Protein AF-A0A7S2G319-F1 (afdb_monomer)

InterPro domains:
  IPR012978 RRP12, HEAT domain [PF08161] (9-263)
  IPR016024 Armadillo-type fold [SSF48371] (28-218)
  IPR052087 Ribosomal RNA-processing protein RRP12 [PTHR48287] (24-289)

Foldseek 3Di:
DLVPFALPDDLVVLLVVLVVLLVCLDPVNLVVLLVSLVVLLVNLLRNQQSCPPSNLVSLVSLLVCCPPPSCPPVNVSSLQSNLSNCLRNAVVRSCVSVPADPDPDPPDDHPLCNLVSVQVSGALYALQCCVVPLVVLLVVLQVVLVVCVVVVVNVSSVVSVVSSLSSLSNLLSNLLHHLCLLPRVPVVVVVLLCCCQPPPSSNLSSLSSLLNNLVNLVVAWDWDQDPVNPGTDTHGDPSSVSNLLNLQVCLLSVLVSLVVSLVPDDPVCNVSSVSSNCSSVVSHDPVSVD

Organism: NCBI:txid156173

Mean predicted aligned error: 4.61 Å

Secondary structure (DSSP, 8-state):
-TTT--TTS-HHHHHHHHHHHHHHTSGGGGGGHHHHHHHHHHHHHHHGGGGTTTTHHHHHHHHHGGG-GGGGGGHHHHHHHHHHHHHHH-HHHHHHHS-----SSTTS---TTHHHHHTTT--S--HHHIIIIIHHHHHHHHHHHHHHHHTT-HHHHHHHHHHHHHHHTTHHHHHHH-S-HHHHHHHHHHHHHHHHHH-TTTHHHHHHHHHHHHHHHHH-EEEEE-TTSSSEEEEEPHHHHHHHHHHHHTHHHHHHHHHHHHHHS-GGGHHHHHHHHHHHHTTS-GGG--

Solvent-accessible surface area (backbone atoms only — not comparable to full-atom values): 15172 Å² total; per-residue (Å²): 102,83,92,76,52,48,53,84,56,57,61,69,62,50,28,54,54,27,50,55,52,42,59,55,71,34,82,91,34,57,94,48,45,53,67,50,33,52,48,50,21,50,50,23,59,42,22,24,52,57,30,58,73,42,32,48,68,34,54,49,51,58,56,57,42,73,80,39,81,81,39,62,88,37,48,66,49,45,36,51,23,52,9,37,35,23,34,26,47,7,48,68,58,38,36,72,76,54,62,80,30,82,56,98,51,95,89,51,81,62,35,59,68,52,51,66,18,42,47,96,21,48,22,76,23,51,36,43,53,45,54,70,54,49,46,58,48,43,54,49,33,52,54,52,20,54,54,26,47,75,71,69,37,55,70,58,19,49,51,32,51,54,50,37,40,49,56,41,56,40,42,30,32,25,30,50,37,38,66,42,41,56,74,31,38,69,79,41,50,58,55,47,50,48,39,54,72,76,32,79,85,42,26,65,30,49,38,46,17,57,34,28,37,51,52,40,28,70,69,38,59,38,86,36,77,31,96,84,72,81,50,75,36,78,39,67,29,71,54,26,52,43,26,42,53,44,56,12,71,43,25,63,65,47,50,61,54,48,52,53,48,46,75,72,46,60,76,90,59,35,63,62,46,52,50,27,48,54,47,45,55,76,44,28,54,73,90,59,76,117

pLDDT: mean 93.8, std 6.35, range [41.69, 98.44]

Structure (mmCIF, N/CA/C/O backbone):
data_AF-A0A7S2G319-F1
#
_entry.id   AF-A0A7S2G319-F1
#
loop_
_atom_site.group_PDB
_atom_site.id
_atom_site.type_symbol
_atom_site.label_atom_id
_atom_site.label_alt_id
_atom_site.label_comp_id
_atom_site.label_asym_id
_atom_site.label_entity_id
_atom_site.label_seq_id
_atom_site.pdbx_PDB_ins_code
_atom_site.Cartn_x
_atom_site.Cartn_y
_atom_site.Cartn_z
_atom_site.occupancy
_atom_site.B_iso_or_equiv
_atom_site.auth_seq_id
_atom_site.auth_comp_id
_atom_site.auth_asym_id
_atom_site.auth_atom_id
_atom_site.pdbx_PDB_model_num
ATOM 1 N N . LEU A 1 1 ? 9.921 10.276 -23.243 1.00 82.75 1 LEU A N 1
ATOM 2 C CA . LEU A 1 1 ? 8.957 9.212 -22.864 1.00 82.75 1 LEU A CA 1
ATOM 3 C C . LEU A 1 1 ? 7.521 9.719 -22.863 1.00 82.75 1 LEU A C 1
ATOM 5 O O . LEU A 1 1 ? 6.720 9.176 -23.609 1.00 82.75 1 LEU A O 1
ATOM 9 N N . GLU A 1 2 ? 7.205 10.775 -22.110 1.00 87.94 2 GLU A N 1
ATOM 10 C CA . GLU A 1 2 ? 5.824 11.269 -21.938 1.00 87.94 2 GLU A CA 1
ATOM 11 C C . GLU A 1 2 ? 5.115 11.638 -23.252 1.00 87.94 2 GLU A C 1
ATOM 13 O O . GLU A 1 2 ? 3.915 11.432 -23.383 1.00 87.94 2 GLU A O 1
ATOM 18 N N . ALA A 1 3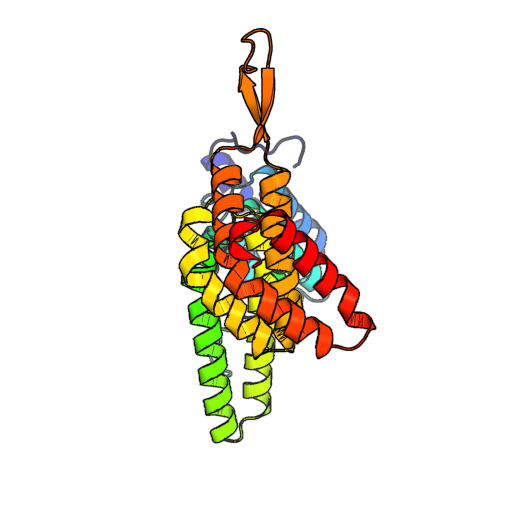 ? 5.842 12.092 -24.278 1.00 88.94 3 ALA A N 1
ATOM 19 C CA . ALA A 1 3 ? 5.260 12.375 -25.592 1.00 88.94 3 ALA A CA 1
ATOM 20 C C . ALA A 1 3 ? 4.939 11.118 -26.426 1.00 88.94 3 ALA A C 1
ATOM 22 O O . ALA A 1 3 ? 4.029 11.174 -27.249 1.00 88.94 3 ALA A O 1
ATOM 23 N N . CYS A 1 4 ? 5.625 9.995 -26.195 1.00 87.94 4 CYS A N 1
ATOM 24 C CA . CYS A 1 4 ? 5.628 8.845 -27.111 1.00 87.94 4 CYS A CA 1
ATOM 25 C C . CYS A 1 4 ? 5.023 7.569 -26.514 1.00 87.94 4 CYS A C 1
ATOM 27 O O . CYS A 1 4 ? 4.540 6.724 -27.259 1.00 87.94 4 CYS A O 1
ATOM 29 N N . VAL A 1 5 ? 5.054 7.410 -25.187 1.00 93.62 5 VAL A N 1
ATOM 30 C CA . VAL A 1 5 ? 4.554 6.207 -24.515 1.00 93.62 5 VAL A CA 1
ATOM 31 C C . VAL A 1 5 ? 3.083 6.375 -24.168 1.00 93.62 5 VAL A C 1
ATOM 33 O O . VAL A 1 5 ? 2.697 7.369 -23.551 1.00 93.62 5 VAL A O 1
ATOM 36 N N . ARG A 1 6 ? 2.253 5.407 -24.558 1.00 94.00 6 ARG A N 1
ATOM 37 C CA . ARG A 1 6 ? 0.812 5.391 -24.276 1.00 94.00 6 ARG A CA 1
ATOM 38 C C . ARG A 1 6 ? 0.360 3.990 -23.860 1.00 94.00 6 ARG A C 1
ATOM 40 O O . ARG A 1 6 ? 0.924 3.020 -24.363 1.00 94.00 6 ARG A O 1
ATOM 47 N N . PRO A 1 7 ? -0.708 3.862 -23.052 1.00 93.56 7 PRO A N 1
ATOM 48 C CA . PRO A 1 7 ? -1.276 2.556 -22.707 1.00 93.56 7 PRO A CA 1
ATOM 49 C C . PRO A 1 7 ? -1.775 1.749 -23.918 1.00 93.56 7 PRO A C 1
ATOM 51 O O . PRO A 1 7 ? -1.912 0.538 -23.826 1.00 93.56 7 PRO A O 1
ATOM 54 N N . SER A 1 8 ? -2.050 2.410 -25.049 1.00 94.69 8 SER A N 1
ATOM 55 C CA . SER A 1 8 ? -2.527 1.791 -26.293 1.00 94.69 8 SER A CA 1
ATOM 56 C C . SER A 1 8 ? -1.423 1.201 -27.178 1.00 94.69 8 SER A C 1
ATOM 58 O O . SER A 1 8 ? -1.724 0.673 -28.247 1.00 94.69 8 SER A O 1
ATOM 60 N N . MET A 1 9 ? -0.150 1.327 -26.790 1.00 94.62 9 MET A N 1
ATOM 61 C CA . MET A 1 9 ? 0.957 0.748 -27.550 1.00 94.62 9 MET A CA 1
ATOM 62 C C . MET A 1 9 ? 0.846 -0.777 -27.624 1.00 94.62 9 MET A C 1
ATOM 64 O O . MET A 1 9 ? 0.403 -1.427 -26.677 1.00 94.62 9 MET A O 1
ATOM 68 N N . ALA A 1 10 ? 1.309 -1.353 -28.737 1.00 95.12 10 ALA A N 1
ATOM 69 C CA . ALA A 1 10 ? 1.424 -2.799 -28.871 1.00 95.12 10 ALA A CA 1
ATOM 70 C C . ALA A 1 10 ? 2.319 -3.360 -27.757 1.00 95.12 10 ALA A C 1
ATOM 72 O O . ALA A 1 10 ? 3.406 -2.838 -27.491 1.00 95.12 10 ALA A O 1
ATOM 73 N N . ARG A 1 11 ? 1.864 -4.437 -27.118 1.00 93.25 11 ARG A N 1
ATOM 74 C CA . ARG A 1 11 ? 2.536 -5.051 -25.968 1.00 93.25 11 ARG A CA 1
ATOM 75 C C . ARG A 1 11 ? 3.970 -5.467 -26.297 1.00 93.25 11 ARG A C 1
ATOM 77 O O . ARG A 1 11 ? 4.850 -5.331 -25.459 1.00 93.25 11 ARG A O 1
ATOM 84 N N . GLU A 1 12 ? 4.212 -5.924 -27.520 1.00 94.69 12 GLU A N 1
ATOM 85 C CA . GLU A 1 12 ? 5.523 -6.340 -28.021 1.00 94.69 12 GLU A CA 1
ATOM 86 C C . GLU A 1 12 ? 6.491 -5.148 -28.098 1.00 94.69 12 GLU A C 1
ATOM 88 O O . GLU A 1 12 ? 7.654 -5.270 -27.722 1.00 94.69 12 GLU A O 1
ATOM 93 N N . ALA A 1 13 ? 6.002 -3.969 -28.498 1.00 94.88 13 ALA A N 1
ATOM 94 C CA . ALA A 1 13 ? 6.797 -2.742 -28.507 1.00 94.88 13 ALA A CA 1
ATOM 95 C C . ALA A 1 13 ? 7.112 -2.257 -27.082 1.00 94.88 13 ALA A C 1
ATOM 97 O O . ALA A 1 13 ? 8.222 -1.800 -26.816 1.00 94.88 13 ALA A O 1
ATOM 98 N N . VAL A 1 14 ? 6.154 -2.383 -26.156 1.00 96.06 14 VAL A N 1
ATOM 99 C CA . VAL A 1 14 ? 6.371 -2.074 -24.733 1.00 96.06 14 VAL A CA 1
ATOM 100 C C . VAL A 1 14 ? 7.401 -3.023 -24.120 1.00 96.06 14 VAL A C 1
ATOM 102 O O . VAL A 1 14 ? 8.291 -2.564 -23.410 1.00 96.06 14 VAL A O 1
ATOM 105 N N . ALA A 1 15 ? 7.317 -4.320 -24.422 1.00 95.69 15 ALA A N 1
ATOM 106 C CA . ALA A 1 15 ? 8.262 -5.322 -23.940 1.00 95.69 15 ALA A CA 1
ATOM 107 C C . ALA A 1 15 ? 9.678 -5.087 -24.487 1.00 95.69 15 ALA A C 1
ATOM 109 O O . ALA A 1 15 ? 10.637 -5.133 -23.722 1.00 95.69 15 ALA A O 1
ATOM 110 N N . ALA A 1 16 ? 9.814 -4.758 -25.778 1.00 96.25 16 ALA A N 1
ATOM 111 C CA . ALA A 1 16 ? 11.103 -4.396 -26.368 1.00 96.25 16 ALA A CA 1
ATOM 112 C C . ALA A 1 16 ? 11.704 -3.156 -25.687 1.00 96.25 16 ALA A C 1
ATOM 114 O O . ALA A 1 16 ? 12.864 -3.168 -25.291 1.00 96.25 16 ALA A O 1
ATOM 115 N N . LEU A 1 17 ? 10.898 -2.111 -25.463 1.00 95.69 17 LEU A N 1
ATOM 116 C CA . LEU A 1 17 ? 11.345 -0.928 -24.729 1.00 95.69 17 LEU A CA 1
ATOM 117 C C . LEU A 1 17 ? 11.764 -1.275 -23.292 1.00 95.69 17 LEU A C 1
ATOM 119 O O . LEU A 1 17 ? 12.784 -0.784 -22.822 1.00 95.69 17 LEU A O 1
ATOM 123 N N . ALA A 1 18 ? 10.996 -2.113 -22.593 1.00 96.69 18 ALA A N 1
ATOM 124 C CA . ALA A 1 18 ? 11.324 -2.549 -21.239 1.00 96.69 18 ALA A CA 1
ATOM 125 C C . ALA A 1 18 ? 12.646 -3.332 -21.185 1.00 96.69 18 ALA A C 1
ATOM 127 O O . ALA A 1 18 ? 13.411 -3.136 -20.245 1.00 96.69 18 ALA A O 1
ATOM 128 N N . ALA A 1 19 ? 12.939 -4.154 -22.197 1.00 97.25 19 ALA A N 1
ATOM 129 C CA . ALA A 1 19 ? 14.206 -4.874 -22.312 1.00 97.25 19 ALA A CA 1
ATOM 130 C C . ALA A 1 19 ? 15.405 -3.918 -22.452 1.00 97.25 19 ALA A C 1
ATOM 132 O O . ALA A 1 19 ? 16.395 -4.080 -21.746 1.00 97.25 19 ALA A O 1
ATOM 133 N N . GLU A 1 20 ? 15.287 -2.858 -23.260 1.00 96.81 20 GLU A N 1
ATOM 134 C CA . GLU A 1 20 ? 16.332 -1.824 -23.355 1.00 96.81 20 GLU A CA 1
ATOM 135 C C . GLU A 1 20 ? 16.578 -1.125 -22.006 1.00 96.81 20 GLU A C 1
ATOM 137 O O . GLU A 1 20 ? 17.717 -0.833 -21.639 1.00 96.81 20 GLU A O 1
ATOM 142 N N . TRP A 1 21 ? 15.520 -0.889 -21.220 1.00 96.50 21 TRP A N 1
ATOM 143 C CA . TRP A 1 21 ? 15.661 -0.346 -19.865 1.00 96.50 21 TRP A CA 1
ATOM 144 C C . TRP A 1 21 ? 16.327 -1.332 -18.902 1.00 96.50 21 TRP A C 1
ATOM 146 O O . TRP A 1 21 ? 17.110 -0.898 -18.061 1.00 96.50 21 TRP A O 1
ATOM 156 N N . VAL A 1 22 ? 16.073 -2.639 -19.026 1.00 97.19 22 VAL A N 1
ATOM 157 C CA . VAL A 1 22 ? 16.777 -3.669 -18.241 1.00 97.19 22 VAL A CA 1
ATOM 158 C C . VAL A 1 22 ? 18.277 -3.634 -18.534 1.00 97.19 22 VAL A C 1
ATOM 160 O O . VAL A 1 22 ? 19.072 -3.580 -17.598 1.00 97.19 22 VAL A O 1
ATOM 163 N N . GLU A 1 23 ? 18.670 -3.571 -19.807 1.00 96.06 23 GLU A N 1
ATOM 164 C CA . GLU A 1 23 ? 20.079 -3.444 -20.204 1.00 96.06 23 GLU A CA 1
ATOM 165 C C . GLU A 1 23 ? 20.708 -2.139 -19.685 1.00 96.06 23 GLU A C 1
ATOM 167 O O . GLU A 1 23 ? 21.850 -2.123 -19.212 1.00 96.06 23 GLU A O 1
ATOM 172 N N . ALA A 1 24 ? 19.948 -1.039 -19.680 1.00 95.44 24 ALA A N 1
ATOM 173 C CA . ALA A 1 24 ? 20.383 0.231 -19.102 1.00 95.44 24 ALA A CA 1
ATOM 174 C C . ALA A 1 24 ? 20.594 0.154 -17.575 1.00 95.44 24 ALA A C 1
ATOM 176 O O . ALA A 1 24 ? 21.425 0.881 -17.035 1.00 95.44 24 ALA A O 1
ATOM 177 N N . LEU A 1 25 ? 19.919 -0.755 -16.862 1.00 94.94 25 LEU A N 1
ATOM 178 C CA . LEU A 1 25 ? 20.193 -1.041 -15.446 1.00 94.94 25 LEU A CA 1
ATOM 179 C C . LEU A 1 25 ? 21.457 -1.904 -15.245 1.00 94.94 25 LEU A C 1
ATOM 181 O O . LEU A 1 25 ? 21.818 -2.215 -14.109 1.00 94.94 25 LEU A O 1
ATOM 185 N N . GLY A 1 26 ? 22.174 -2.268 -16.306 1.00 91.56 26 GLY A N 1
ATOM 186 C CA . GLY A 1 26 ? 23.437 -2.991 -16.216 1.00 91.56 26 GLY A CA 1
ATOM 187 C C . GLY A 1 26 ? 24.576 -2.198 -15.542 1.00 91.56 26 GLY A C 1
ATOM 188 O O . GLY A 1 26 ? 24.509 -0.975 -15.371 1.00 91.56 26 GLY A O 1
ATOM 189 N N . PRO A 1 27 ? 25.687 -2.872 -15.190 1.00 89.31 27 PRO A N 1
ATOM 190 C CA . PRO A 1 27 ? 26.821 -2.266 -14.481 1.00 89.31 27 PRO A CA 1
ATOM 191 C C . PRO A 1 27 ? 27.536 -1.171 -15.290 1.00 89.31 27 PRO A C 1
ATOM 193 O O . PRO A 1 27 ? 28.187 -0.297 -14.720 1.00 89.31 27 PRO A O 1
ATOM 196 N N . ARG A 1 28 ? 27.389 -1.172 -16.622 1.00 91.94 28 ARG A N 1
ATOM 197 C CA . ARG A 1 28 ? 27.977 -0.164 -17.518 1.00 91.94 28 ARG A CA 1
ATOM 198 C C . ARG A 1 28 ? 27.473 1.255 -17.233 1.00 91.94 28 ARG A C 1
ATOM 200 O O . ARG A 1 28 ? 28.203 2.214 -17.472 1.00 91.94 28 ARG A O 1
ATOM 207 N N . TYR A 1 29 ? 26.248 1.391 -16.730 1.00 92.19 29 TYR A N 1
ATOM 208 C CA . TYR A 1 29 ? 25.571 2.676 -16.565 1.00 92.19 29 TYR A CA 1
ATOM 209 C C . TYR A 1 29 ? 25.365 3.066 -15.096 1.00 92.19 29 TYR A C 1
ATOM 211 O O . TYR A 1 29 ? 24.519 3.906 -14.801 1.00 92.19 29 TYR A O 1
ATOM 219 N N . VAL A 1 30 ? 26.164 2.519 -14.168 1.00 92.06 30 VAL A N 1
ATOM 220 C CA . VAL A 1 30 ? 26.147 2.907 -12.740 1.00 92.06 30 VAL A CA 1
ATOM 221 C C . VAL A 1 30 ? 26.175 4.436 -12.539 1.00 92.06 30 VAL A C 1
ATOM 223 O O . VAL A 1 30 ? 25.371 4.923 -11.747 1.00 92.06 30 VAL A O 1
ATOM 226 N N . PRO A 1 31 ? 26.990 5.236 -13.264 1.00 92.75 31 PRO A N 1
ATOM 227 C CA . PRO A 1 31 ? 26.981 6.696 -13.101 1.00 92.75 31 PRO A CA 1
ATOM 228 C C . PRO A 1 31 ? 25.671 7.382 -13.524 1.00 92.75 31 PRO A C 1
ATOM 230 O O . PRO A 1 31 ? 25.429 8.521 -13.143 1.00 92.75 31 PRO A O 1
ATOM 233 N N . LEU A 1 32 ? 24.833 6.709 -14.318 1.00 94.00 32 LEU A N 1
ATOM 234 C CA . LEU A 1 32 ? 23.552 7.209 -14.827 1.00 94.00 32 LEU A CA 1
ATOM 235 C C . LEU A 1 32 ? 22.354 6.560 -14.115 1.00 94.00 32 LEU A C 1
ATOM 237 O O . LEU A 1 32 ? 21.230 6.618 -14.606 1.00 94.00 32 LEU A O 1
ATOM 241 N N . ARG A 1 33 ? 22.572 5.932 -12.955 1.00 92.75 33 ARG A N 1
ATOM 242 C CA . ARG A 1 33 ? 21.549 5.142 -12.262 1.00 92.75 33 ARG A CA 1
ATOM 243 C C . ARG A 1 33 ? 20.285 5.935 -11.937 1.00 92.75 33 ARG A C 1
ATOM 245 O O . ARG A 1 33 ? 19.188 5.454 -12.202 1.00 92.75 33 ARG A O 1
ATOM 252 N N . GLU A 1 34 ? 20.437 7.130 -11.375 1.00 95.69 34 GLU A N 1
ATOM 253 C CA . GLU A 1 34 ? 19.312 7.991 -10.992 1.00 95.69 34 GLU A CA 1
ATOM 254 C C . GLU A 1 34 ? 18.421 8.364 -12.189 1.00 95.69 34 GLU A C 1
ATOM 256 O O . GLU A 1 34 ? 17.246 7.989 -12.165 1.00 95.69 34 GLU A O 1
ATOM 261 N N . PRO A 1 35 ? 18.936 8.980 -13.276 1.00 96.44 35 PRO A N 1
ATOM 262 C CA . PRO A 1 35 ? 18.094 9.326 -14.421 1.00 96.44 35 PRO A CA 1
ATOM 263 C C . PRO A 1 35 ? 17.497 8.094 -15.114 1.00 96.44 35 PRO A C 1
ATOM 265 O O . PRO A 1 35 ? 16.405 8.169 -15.679 1.00 96.44 35 PRO A O 1
ATOM 268 N N . ILE A 1 36 ? 18.169 6.937 -15.056 1.00 96.81 36 ILE A N 1
ATOM 269 C CA . ILE A 1 36 ? 17.624 5.693 -15.610 1.00 96.81 36 ILE A CA 1
ATOM 270 C C . ILE A 1 36 ? 16.408 5.217 -14.806 1.00 96.81 36 ILE A C 1
ATOM 272 O O . ILE A 1 36 ? 15.377 4.870 -15.387 1.00 96.81 36 ILE A O 1
ATOM 276 N N . LEU A 1 37 ? 16.494 5.243 -13.475 1.00 97.75 37 LEU A N 1
ATOM 277 C CA . LEU A 1 37 ? 15.383 4.887 -12.591 1.00 97.75 37 LEU A CA 1
ATOM 278 C C . LEU A 1 37 ? 14.203 5.859 -12.744 1.00 97.75 37 LEU A C 1
ATOM 280 O O . LEU A 1 37 ? 13.060 5.415 -12.849 1.00 97.75 37 LEU A O 1
ATOM 284 N N . GLU A 1 38 ? 14.465 7.162 -12.863 1.00 97.50 38 GLU A 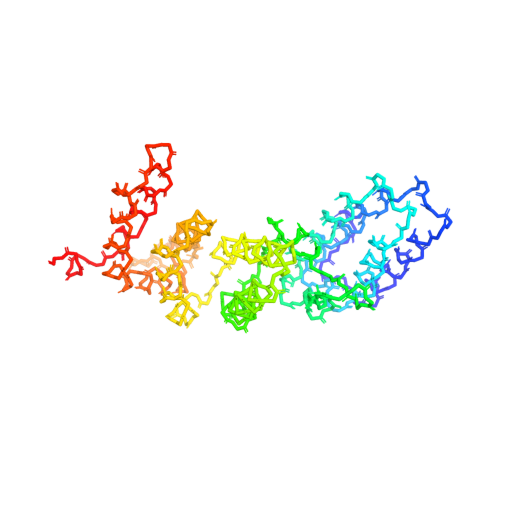N 1
ATOM 285 C CA . GLU A 1 38 ? 13.434 8.169 -13.161 1.00 97.50 38 GLU A CA 1
ATOM 286 C C . GLU A 1 38 ? 12.758 7.930 -14.522 1.00 97.50 38 GLU A C 1
ATOM 288 O O . GLU A 1 38 ? 11.536 8.0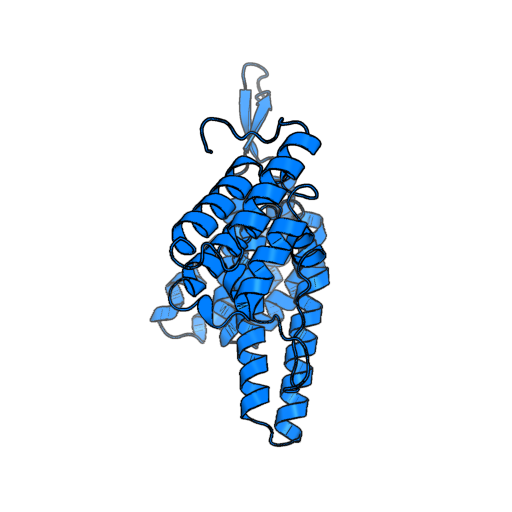83 -14.671 1.00 97.50 38 GLU A O 1
ATOM 293 N N . GLY A 1 39 ? 13.536 7.496 -15.518 1.00 97.62 39 GLY A N 1
ATOM 294 C CA . GLY A 1 39 ? 13.037 7.042 -16.812 1.00 97.62 39 GLY A CA 1
ATOM 295 C C . GLY A 1 39 ? 12.096 5.843 -16.680 1.00 97.62 39 GLY A C 1
ATOM 296 O O . GLY A 1 39 ? 10.981 5.878 -17.207 1.00 97.62 39 GLY A O 1
ATOM 297 N N . CYS A 1 40 ? 12.484 4.833 -15.897 1.00 97.94 40 CYS A N 1
ATOM 298 C CA . CYS A 1 40 ? 11.644 3.672 -15.591 1.00 97.94 40 CYS A CA 1
ATOM 299 C C . CYS A 1 40 ? 10.346 4.088 -14.880 1.00 97.94 40 CYS A C 1
ATOM 301 O O . CYS A 1 40 ? 9.256 3.691 -15.292 1.00 97.94 40 CYS A O 1
ATOM 303 N N . ALA A 1 41 ? 10.427 4.954 -13.864 1.00 97.88 41 ALA A N 1
ATOM 304 C CA . ALA A 1 41 ? 9.253 5.485 -13.171 1.00 97.88 41 ALA A CA 1
ATOM 305 C C . ALA A 1 41 ? 8.297 6.194 -14.144 1.00 97.88 41 ALA A C 1
ATOM 307 O O . ALA A 1 41 ? 7.079 6.018 -14.088 1.00 97.88 41 ALA A O 1
ATOM 308 N N . THR A 1 42 ? 8.846 6.978 -15.072 1.00 98.00 42 THR A N 1
ATOM 309 C CA . THR A 1 42 ? 8.080 7.670 -16.115 1.00 98.00 42 THR A CA 1
ATOM 310 C C . THR A 1 42 ? 7.423 6.694 -17.085 1.00 98.00 42 THR A C 1
ATOM 312 O O . THR A 1 42 ? 6.258 6.888 -17.432 1.00 98.00 42 THR A O 1
ATOM 315 N N . LEU A 1 43 ? 8.121 5.627 -17.481 1.00 97.75 43 LEU A N 1
ATOM 316 C CA . LEU A 1 43 ? 7.571 4.558 -18.313 1.00 97.75 43 LEU A CA 1
ATOM 317 C C . LEU A 1 43 ? 6.336 3.924 -17.653 1.00 97.75 43 LEU A C 1
ATOM 319 O O . LEU A 1 43 ? 5.269 3.898 -18.268 1.00 97.75 43 LEU A O 1
ATOM 323 N N . PHE A 1 44 ? 6.444 3.507 -16.386 1.00 98.00 44 PHE A N 1
ATOM 324 C CA . PHE A 1 44 ? 5.314 2.950 -15.634 1.00 98.00 44 PHE A CA 1
ATOM 325 C C . PHE A 1 44 ? 4.155 3.946 -15.510 1.00 98.00 44 PHE A C 1
ATOM 327 O O . PHE A 1 44 ? 3.011 3.583 -15.783 1.00 98.00 44 PHE A O 1
ATOM 334 N N . ARG A 1 45 ? 4.428 5.217 -15.173 1.00 97.31 45 ARG A N 1
ATOM 335 C CA . ARG A 1 45 ? 3.392 6.268 -15.113 1.00 97.31 45 ARG A CA 1
ATOM 336 C C . ARG A 1 45 ? 2.648 6.429 -16.444 1.00 97.31 45 ARG A C 1
ATOM 338 O O . ARG A 1 45 ? 1.431 6.589 -16.427 1.00 97.31 45 ARG A O 1
ATOM 345 N N . CYS A 1 46 ? 3.356 6.380 -17.574 1.00 97.00 46 CYS A N 1
ATOM 346 C CA . CYS A 1 46 ? 2.756 6.543 -18.903 1.00 97.00 46 CYS A CA 1
ATOM 347 C C . CYS A 1 46 ? 1.910 5.335 -19.328 1.00 97.00 46 CYS A C 1
ATOM 349 O O . CYS A 1 46 ? 0.898 5.506 -20.002 1.00 97.00 46 CYS A O 1
ATOM 351 N N . LEU A 1 47 ? 2.328 4.120 -18.968 1.00 96.69 47 LEU A N 1
ATOM 352 C CA . LEU A 1 47 ? 1.645 2.881 -19.350 1.00 96.69 47 LEU A CA 1
ATOM 353 C C . LEU A 1 47 ? 0.474 2.533 -18.420 1.00 96.69 47 LEU A C 1
ATOM 355 O O . LEU A 1 47 ? -0.506 1.929 -18.857 1.00 96.69 47 LEU A O 1
ATOM 359 N N . GLY A 1 48 ? 0.550 2.909 -17.141 1.00 96.06 48 GLY A N 1
ATOM 360 C CA . GLY A 1 48 ? -0.465 2.551 -16.155 1.00 96.06 48 GLY A CA 1
ATOM 361 C C . GLY A 1 48 ? -0.580 1.033 -15.991 1.00 96.06 48 GLY A C 1
ATOM 362 O O . GLY A 1 48 ? 0.416 0.339 -15.814 1.00 96.06 48 GLY A O 1
ATOM 363 N N . GLU A 1 49 ? -1.803 0.507 -16.078 1.00 94.62 49 GLU A N 1
ATOM 364 C CA . GLU A 1 49 ? -2.058 -0.940 -15.977 1.00 94.62 49 GLU A CA 1
ATOM 365 C C . GLU A 1 49 ? -1.485 -1.732 -17.155 1.00 94.62 49 GLU A C 1
ATOM 367 O O . GLU A 1 49 ? -1.119 -2.891 -16.975 1.00 94.62 49 GLU A O 1
ATOM 372 N N . ALA A 1 50 ? -1.342 -1.106 -18.331 1.00 95.19 50 ALA A N 1
ATOM 373 C CA . ALA A 1 50 ? -0.779 -1.752 -19.518 1.00 95.19 50 ALA A CA 1
ATOM 374 C C . ALA A 1 50 ? 0.717 -2.083 -19.366 1.00 95.19 50 ALA A C 1
ATOM 376 O O . ALA A 1 50 ? 1.267 -2.819 -20.183 1.00 95.19 50 ALA A O 1
ATOM 377 N N . ALA A 1 51 ? 1.379 -1.567 -18.320 1.00 96.38 51 ALA A N 1
ATOM 378 C CA . ALA A 1 51 ? 2.760 -1.916 -18.013 1.00 96.38 51 ALA A CA 1
ATOM 379 C C . ALA A 1 51 ? 2.912 -3.387 -17.606 1.00 96.38 51 ALA A C 1
ATOM 381 O O . ALA A 1 51 ? 3.972 -3.957 -17.822 1.00 96.38 51 ALA A O 1
ATOM 382 N N . SER A 1 52 ? 1.881 -4.022 -17.043 1.00 95.62 52 SER A N 1
ATOM 383 C CA . SER A 1 52 ? 1.934 -5.440 -16.679 1.00 95.62 52 SER A CA 1
ATOM 384 C C . SER A 1 52 ? 1.110 -6.271 -17.674 1.00 95.62 52 SER A C 1
ATOM 386 O O . SER A 1 52 ? -0.043 -5.919 -17.946 1.00 95.62 52 SER A O 1
ATOM 388 N N . PRO A 1 53 ? 1.664 -7.361 -18.245 1.00 96.19 53 PRO A N 1
ATOM 389 C CA . PRO A 1 53 ? 2.923 -8.014 -17.855 1.00 96.19 53 PRO A CA 1
ATOM 390 C C . PRO A 1 53 ? 4.181 -7.539 -18.610 1.00 96.19 53 PRO A C 1
ATOM 392 O O . PRO A 1 53 ? 5.279 -8.031 -18.365 1.00 96.19 53 PRO A O 1
ATOM 395 N N . ALA A 1 54 ? 4.052 -6.610 -19.564 1.00 96.38 54 ALA A N 1
ATOM 396 C CA . ALA A 1 54 ? 5.129 -6.269 -20.504 1.00 96.38 54 ALA A CA 1
ATOM 397 C C . ALA A 1 54 ? 6.421 -5.736 -19.845 1.00 96.38 54 ALA A C 1
ATOM 399 O O . ALA A 1 54 ? 7.504 -5.905 -20.396 1.00 96.38 54 ALA A O 1
ATOM 400 N N . CYS A 1 55 ? 6.315 -5.107 -18.675 1.00 97.62 55 CYS A N 1
ATOM 401 C CA . CYS A 1 55 ? 7.417 -4.528 -17.909 1.00 97.62 55 CYS A CA 1
ATOM 402 C C . CYS A 1 55 ? 7.741 -5.319 -16.629 1.00 97.62 55 CYS A C 1
ATOM 404 O O . CYS A 1 55 ? 8.490 -4.817 -15.792 1.00 97.62 55 CYS A O 1
ATOM 406 N N . ASP A 1 56 ? 7.216 -6.536 -16.446 1.00 97.88 56 ASP A N 1
ATOM 407 C CA . ASP A 1 56 ? 7.428 -7.305 -15.209 1.00 97.88 56 ASP A CA 1
ATOM 408 C C . ASP A 1 56 ? 8.914 -7.659 -15.001 1.00 97.88 56 ASP A C 1
ATOM 410 O O . ASP A 1 56 ? 9.427 -7.555 -13.887 1.00 97.88 56 ASP A O 1
ATOM 414 N N . GLN A 1 57 ? 9.642 -7.981 -16.076 1.00 97.69 57 GLN A N 1
ATOM 415 C CA . GLN A 1 57 ? 11.093 -8.213 -16.016 1.00 97.69 57 GLN A CA 1
ATOM 416 C C . GLN A 1 57 ? 11.867 -6.946 -15.633 1.00 97.69 57 GLN A C 1
ATOM 418 O O . GLN A 1 57 ? 12.805 -7.014 -14.843 1.00 97.69 57 GLN A O 1
ATOM 423 N N . LEU A 1 58 ? 11.447 -5.780 -16.136 1.00 98.25 58 LEU A N 1
ATOM 424 C CA . LEU A 1 58 ? 12.025 -4.496 -15.736 1.00 98.25 58 LEU A CA 1
ATOM 425 C C . LEU A 1 58 ? 11.783 -4.225 -14.250 1.00 98.25 58 LEU A C 1
ATOM 427 O O . LEU A 1 58 ? 12.700 -3.822 -13.540 1.00 98.25 58 LEU A O 1
ATOM 431 N N . LEU A 1 59 ? 10.573 -4.503 -13.764 1.00 98.25 59 LEU A N 1
ATOM 432 C CA . LEU A 1 59 ? 10.232 -4.363 -12.354 1.00 98.25 59 LEU A CA 1
ATOM 433 C C . LEU A 1 59 ? 11.104 -5.268 -11.461 1.00 98.25 59 LEU A C 1
ATOM 435 O O . LEU A 1 59 ? 11.613 -4.820 -10.432 1.00 98.25 59 LEU A O 1
ATOM 439 N N . GLN A 1 60 ? 11.330 -6.516 -11.877 1.00 97.62 60 GLN A N 1
ATOM 440 C CA . GLN A 1 60 ? 12.230 -7.456 -11.200 1.00 97.62 60 GLN A CA 1
ATOM 441 C C . GLN A 1 60 ? 13.691 -6.999 -11.233 1.00 97.62 60 GLN A C 1
ATOM 443 O O . GLN A 1 60 ? 14.361 -7.038 -10.201 1.00 97.62 60 GLN A O 1
ATOM 448 N N . ALA A 1 61 ? 14.172 -6.502 -12.376 1.00 97.19 61 ALA A N 1
ATOM 449 C CA . ALA A 1 61 ? 15.522 -5.963 -12.511 1.00 97.19 61 ALA A CA 1
ATOM 450 C C . ALA A 1 61 ? 15.742 -4.753 -11.592 1.00 97.19 61 ALA A C 1
ATOM 452 O O . ALA A 1 61 ? 16.744 -4.695 -10.882 1.00 97.19 61 ALA A O 1
ATOM 453 N N . MET A 1 62 ? 14.776 -3.827 -11.528 1.00 97.88 62 MET A N 1
ATOM 454 C CA . MET A 1 62 ? 14.809 -2.703 -10.589 1.00 97.88 62 MET A CA 1
ATOM 455 C C . MET A 1 62 ? 14.898 -3.194 -9.140 1.00 97.88 62 MET A C 1
ATOM 457 O O . MET A 1 62 ? 15.753 -2.729 -8.391 1.00 97.88 62 MET A O 1
ATOM 461 N N . ALA A 1 63 ? 14.060 -4.154 -8.739 1.00 96.75 63 ALA A N 1
ATOM 462 C CA . ALA A 1 63 ? 14.087 -4.697 -7.381 1.00 96.75 63 ALA A CA 1
ATOM 463 C C . ALA A 1 63 ? 15.423 -5.380 -7.038 1.00 96.75 63 ALA A C 1
ATOM 465 O O . ALA A 1 63 ? 15.914 -5.226 -5.920 1.00 96.75 63 ALA A O 1
ATOM 466 N N . GLY A 1 64 ? 16.044 -6.065 -8.004 1.00 95.00 64 GLY A N 1
ATOM 467 C CA . GLY A 1 64 ? 17.364 -6.683 -7.847 1.00 95.00 64 GLY A CA 1
ATOM 468 C C . GLY A 1 64 ? 18.473 -5.688 -7.492 1.00 95.00 64 GLY A C 1
ATOM 469 O O . GLY A 1 64 ? 19.407 -6.041 -6.773 1.00 95.00 64 GLY A O 1
ATOM 470 N N . LEU A 1 65 ? 18.340 -4.421 -7.899 1.00 95.12 65 LEU A N 1
ATOM 471 C CA . LEU A 1 65 ? 19.300 -3.370 -7.553 1.00 95.12 65 LEU A CA 1
ATOM 472 C C . LEU A 1 65 ? 19.258 -2.958 -6.077 1.00 95.12 65 LEU A C 1
ATOM 474 O O . LEU A 1 65 ? 20.178 -2.290 -5.612 1.00 95.12 65 LEU A O 1
ATOM 478 N N . TYR A 1 66 ? 18.223 -3.329 -5.316 1.00 93.56 66 TYR A N 1
ATOM 479 C CA . TYR A 1 66 ? 18.152 -2.969 -3.898 1.00 93.56 66 TYR A CA 1
ATOM 480 C C . TYR A 1 66 ? 19.294 -3.603 -3.085 1.00 93.56 66 TYR A C 1
ATOM 482 O O . TYR A 1 66 ? 19.838 -2.978 -2.170 1.00 93.56 66 TYR A O 1
ATOM 490 N N . SER A 1 67 ? 19.680 -4.826 -3.457 1.00 88.94 67 SER A N 1
ATOM 491 C CA . SER A 1 67 ? 20.793 -5.571 -2.861 1.00 88.94 67 SER A CA 1
ATOM 492 C C . SER A 1 67 ? 22.160 -5.198 -3.450 1.00 88.94 67 SER A C 1
ATOM 494 O O . SER A 1 67 ? 23.182 -5.628 -2.922 1.00 88.94 67 SER A O 1
ATOM 496 N N . ASP A 1 68 ? 22.201 -4.403 -4.523 1.00 90.31 68 ASP A N 1
ATOM 497 C CA . ASP A 1 68 ? 23.440 -3.991 -5.180 1.00 90.31 68 ASP A CA 1
ATOM 498 C C . ASP A 1 68 ? 24.137 -2.885 -4.372 1.00 90.31 68 ASP A C 1
ATOM 500 O O . ASP A 1 68 ? 23.576 -1.818 -4.117 1.00 90.31 68 ASP A O 1
ATOM 504 N N . VAL A 1 69 ? 25.392 -3.113 -3.982 1.00 87.75 69 VAL A N 1
ATOM 505 C CA . VAL A 1 69 ? 26.207 -2.132 -3.243 1.00 87.75 69 VAL A CA 1
ATOM 506 C C . VAL A 1 69 ? 26.462 -0.852 -4.044 1.00 87.75 69 VAL A C 1
ATOM 508 O O . VAL A 1 69 ? 26.647 0.215 -3.460 1.00 87.75 69 VAL A O 1
ATOM 511 N N . THR A 1 70 ? 26.420 -0.930 -5.376 1.00 89.38 70 THR A N 1
ATOM 512 C CA . THR A 1 70 ? 26.625 0.207 -6.280 1.00 89.38 70 THR A CA 1
ATOM 513 C C . THR A 1 70 ? 25.423 1.142 -6.351 1.00 89.38 70 THR A C 1
ATOM 515 O O . THR A 1 70 ? 25.560 2.246 -6.878 1.00 89.38 70 THR A O 1
ATOM 518 N N . ILE A 1 71 ? 24.259 0.758 -5.798 1.00 91.06 71 ILE A N 1
ATOM 519 C CA . ILE A 1 71 ? 23.081 1.635 -5.790 1.00 91.06 71 ILE A CA 1
ATOM 520 C C . ILE A 1 71 ? 23.341 2.918 -4.995 1.00 91.06 71 ILE A C 1
ATOM 522 O O . ILE A 1 71 ? 22.837 3.972 -5.371 1.00 91.06 71 ILE A O 1
ATOM 526 N N . GLY A 1 72 ? 24.138 2.841 -3.921 1.00 88.88 72 GLY A N 1
ATOM 527 C CA . GLY A 1 72 ? 24.568 3.987 -3.120 1.00 88.88 72 GLY A CA 1
ATOM 528 C C . GLY A 1 72 ? 23.464 5.027 -2.882 1.00 88.88 72 GLY A C 1
ATOM 529 O O . GLY A 1 72 ? 22.394 4.713 -2.353 1.00 88.88 72 GLY A O 1
ATOM 530 N N . ALA A 1 73 ? 23.731 6.263 -3.311 1.00 88.31 73 ALA A N 1
ATOM 531 C CA . ALA A 1 73 ? 22.834 7.410 -3.168 1.00 88.31 73 ALA A CA 1
ATOM 532 C C . ALA A 1 73 ? 21.532 7.309 -3.987 1.00 88.31 73 ALA A C 1
ATOM 534 O O . ALA A 1 73 ? 20.551 7.946 -3.618 1.00 88.31 73 ALA A O 1
ATOM 535 N N . ALA A 1 74 ? 21.469 6.452 -5.014 1.00 93.88 74 ALA A N 1
ATOM 536 C CA . ALA A 1 74 ? 20.284 6.268 -5.853 1.00 93.88 74 ALA A CA 1
ATOM 537 C C . ALA A 1 74 ? 19.199 5.390 -5.195 1.00 93.88 74 ALA A C 1
ATOM 539 O O . ALA A 1 74 ? 18.115 5.213 -5.753 1.00 93.88 74 ALA A O 1
ATOM 540 N N . ARG A 1 75 ? 19.448 4.827 -4.001 1.00 95.38 75 ARG A 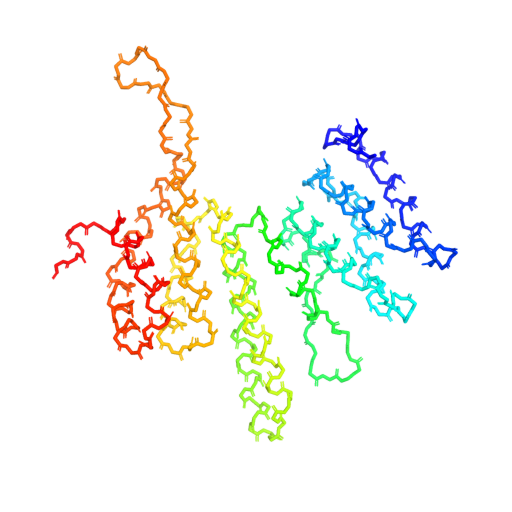N 1
ATOM 541 C CA . ARG A 1 75 ? 18.492 3.949 -3.299 1.00 95.38 75 ARG A CA 1
ATOM 542 C C . ARG A 1 75 ? 17.119 4.600 -3.043 1.00 95.38 75 ARG A C 1
ATOM 544 O O . ARG A 1 75 ? 16.113 3.924 -3.263 1.00 95.38 75 ARG A O 1
ATOM 551 N N . PRO A 1 76 ? 17.012 5.877 -2.622 1.00 95.81 76 PRO A N 1
ATOM 552 C CA . PRO A 1 76 ? 15.718 6.544 -2.489 1.00 95.81 76 PRO A CA 1
ATOM 553 C C . PRO A 1 76 ? 14.991 6.689 -3.833 1.00 95.81 76 PRO A C 1
ATOM 555 O O . PRO A 1 76 ? 13.780 6.482 -3.891 1.00 95.81 76 PRO A O 1
ATOM 558 N N . VAL A 1 77 ? 15.724 6.970 -4.918 1.00 97.12 77 VAL A N 1
ATOM 559 C CA . VAL A 1 77 ? 15.168 7.058 -6.281 1.00 97.12 77 VAL A CA 1
ATOM 560 C C . VAL A 1 77 ? 14.659 5.693 -6.742 1.00 97.12 77 VAL A C 1
ATOM 562 O O . VAL A 1 77 ? 13.578 5.609 -7.323 1.00 97.12 77 VAL A O 1
ATOM 565 N N . LEU A 1 78 ? 15.370 4.609 -6.418 1.00 97.75 78 LEU A N 1
ATOM 566 C CA . LEU A 1 78 ? 14.914 3.243 -6.675 1.00 97.75 78 LEU A CA 1
ATOM 567 C C . LEU A 1 78 ? 13.585 2.954 -5.965 1.00 97.75 78 LEU A C 1
ATOM 569 O O . LEU A 1 78 ? 12.631 2.525 -6.612 1.00 97.75 78 LEU A O 1
ATOM 573 N N . LEU A 1 79 ? 13.500 3.225 -4.657 1.00 97.69 79 LEU A N 1
ATOM 574 C CA . LEU A 1 79 ? 12.272 3.015 -3.880 1.00 97.69 79 LEU A CA 1
ATOM 575 C C . LEU A 1 79 ? 11.103 3.839 -4.429 1.00 97.69 79 LEU A C 1
ATOM 577 O O . LEU A 1 79 ? 10.005 3.311 -4.591 1.00 97.69 79 LEU A O 1
ATOM 581 N N . ALA A 1 80 ? 11.342 5.108 -4.771 1.00 97.75 80 ALA A N 1
ATOM 582 C CA . ALA A 1 80 ? 10.334 5.955 -5.396 1.00 97.75 80 ALA A CA 1
ATOM 583 C C . ALA A 1 80 ? 9.901 5.401 -6.761 1.00 97.75 80 ALA A C 1
ATOM 585 O O . ALA A 1 80 ? 8.713 5.383 -7.068 1.00 97.75 80 ALA A O 1
ATOM 586 N N . SER A 1 81 ? 10.834 4.913 -7.578 1.00 98.19 81 SER A N 1
ATOM 587 C CA . SER A 1 81 ? 10.539 4.374 -8.911 1.00 98.19 81 SER A CA 1
ATOM 588 C C . SER A 1 81 ? 9.726 3.080 -8.843 1.00 98.19 81 SER A C 1
ATOM 590 O O . SER A 1 81 ? 8.756 2.926 -9.587 1.00 98.19 81 SER A O 1
ATOM 592 N N . LEU A 1 82 ? 10.050 2.190 -7.899 1.00 98.44 82 LEU A N 1
ATOM 593 C CA . LEU A 1 82 ? 9.244 1.007 -7.580 1.00 98.44 82 LEU A CA 1
ATOM 594 C C . LEU A 1 82 ? 7.852 1.394 -7.063 1.00 98.44 82 LEU A C 1
ATOM 596 O O . LEU A 1 82 ? 6.859 0.790 -7.462 1.00 98.44 82 LEU A O 1
ATOM 600 N N . GLY A 1 83 ? 7.758 2.441 -6.242 1.00 98.12 83 GLY A N 1
ATOM 601 C CA . GLY A 1 83 ? 6.482 3.016 -5.824 1.00 98.12 83 GLY A CA 1
ATOM 602 C C . GLY A 1 83 ? 5.644 3.493 -7.015 1.00 98.12 83 GLY A C 1
ATOM 603 O O . GLY A 1 83 ? 4.480 3.124 -7.151 1.00 98.12 83 GLY A O 1
ATOM 604 N N . HIS A 1 84 ? 6.224 4.249 -7.947 1.00 98.31 84 HIS A N 1
ATOM 605 C CA . HIS A 1 84 ? 5.523 4.672 -9.165 1.00 98.31 84 HIS A CA 1
ATOM 606 C C . HIS A 1 84 ? 5.049 3.488 -10.014 1.00 98.31 84 HIS A C 1
ATOM 608 O O . HIS A 1 84 ? 3.936 3.539 -10.544 1.00 98.31 84 HIS A O 1
ATOM 614 N N . ALA A 1 85 ? 5.844 2.417 -10.096 1.00 98.25 85 ALA A N 1
ATOM 615 C CA . ALA A 1 85 ? 5.427 1.169 -10.724 1.00 98.25 85 ALA A CA 1
ATOM 616 C C . ALA A 1 85 ? 4.209 0.564 -10.009 1.00 98.25 85 ALA A C 1
ATOM 618 O O . ALA A 1 85 ? 3.188 0.327 -10.654 1.00 98.25 85 ALA A O 1
ATOM 619 N N . ALA A 1 86 ? 4.259 0.417 -8.680 1.00 98.12 86 ALA A N 1
ATOM 620 C CA . ALA A 1 86 ? 3.143 -0.087 -7.879 1.00 98.12 86 ALA A CA 1
ATOM 621 C C . ALA A 1 86 ? 1.865 0.749 -8.046 1.00 98.12 86 ALA A C 1
ATOM 623 O O . ALA A 1 86 ? 0.774 0.199 -8.188 1.00 98.12 86 ALA A O 1
ATOM 624 N N . LYS A 1 87 ? 1.993 2.079 -8.098 1.00 97.88 87 LYS A N 1
ATOM 625 C CA . LYS A 1 87 ? 0.872 3.002 -8.328 1.00 97.88 87 LYS A CA 1
ATOM 626 C C . LYS A 1 87 ? 0.249 2.832 -9.714 1.00 97.88 87 LYS A C 1
ATOM 628 O O . LYS A 1 87 ? -0.962 2.987 -9.875 1.00 97.88 87 LYS A O 1
ATOM 633 N N . ALA A 1 88 ? 1.073 2.549 -10.720 1.00 97.12 88 ALA A N 1
ATOM 634 C CA . ALA A 1 88 ? 0.642 2.385 -12.101 1.00 97.12 88 ALA A CA 1
ATOM 635 C C . ALA A 1 88 ? -0.133 1.078 -12.318 1.00 97.12 88 ALA A C 1
ATOM 637 O O . ALA A 1 88 ? -1.220 1.121 -12.908 1.00 97.12 88 ALA A O 1
ATOM 638 N N . VAL A 1 89 ? 0.399 -0.048 -11.825 1.00 97.06 89 VAL A N 1
ATOM 639 C CA . VAL A 1 89 ? -0.170 -1.394 -12.050 1.00 97.06 89 VAL A CA 1
ATOM 640 C C . VAL A 1 89 ? -1.136 -1.856 -10.956 1.00 97.06 89 VAL A C 1
ATOM 642 O O . VAL A 1 89 ? -1.912 -2.780 -11.182 1.00 97.06 89 VAL A O 1
ATOM 645 N N . GLY A 1 90 ? -1.120 -1.203 -9.794 1.00 96.94 90 GLY A N 1
ATOM 646 C CA . GLY A 1 90 ? -1.861 -1.605 -8.602 1.00 96.94 90 GLY A CA 1
ATOM 647 C C . GLY A 1 90 ? -1.054 -2.558 -7.705 1.00 96.94 90 GLY A C 1
ATOM 648 O O . GLY A 1 90 ? -0.252 -3.357 -8.198 1.00 96.94 90 GLY A O 1
ATOM 649 N N . PRO A 1 91 ? -1.252 -2.509 -6.375 1.00 96.62 91 PRO A N 1
ATOM 650 C CA . PRO A 1 91 ? -0.427 -3.250 -5.419 1.00 96.62 91 PRO A CA 1
ATOM 651 C C . PRO A 1 91 ? -0.562 -4.772 -5.539 1.00 96.62 91 PRO A C 1
ATOM 653 O O . PRO A 1 91 ? 0.403 -5.477 -5.279 1.00 96.62 91 PRO A O 1
ATOM 656 N N . GLU A 1 92 ? -1.722 -5.283 -5.953 1.00 95.62 92 GLU A N 1
ATOM 657 C CA . GLU A 1 92 ? -1.950 -6.722 -6.137 1.00 95.62 92 GLU A CA 1
ATOM 658 C C . GLU A 1 92 ? -1.063 -7.293 -7.251 1.00 95.62 92 GLU A C 1
ATOM 660 O O . GLU A 1 92 ? -0.298 -8.227 -7.024 1.00 95.62 92 GLU A O 1
ATOM 665 N N . ARG A 1 93 ? -1.083 -6.675 -8.441 1.00 96.44 93 ARG A N 1
ATOM 666 C CA . ARG A 1 93 ? -0.214 -7.076 -9.560 1.00 96.44 93 ARG A CA 1
ATOM 667 C C . ARG A 1 93 ? 1.258 -6.857 -9.234 1.00 96.44 93 ARG A C 1
ATOM 669 O O . ARG A 1 93 ? 2.085 -7.707 -9.536 1.00 96.44 93 ARG A O 1
ATOM 676 N N . PHE A 1 94 ? 1.578 -5.742 -8.577 1.00 98.00 94 PHE A N 1
ATOM 677 C CA . PHE A 1 94 ? 2.940 -5.457 -8.135 1.00 98.00 94 PHE A CA 1
ATOM 678 C C . PHE A 1 94 ? 3.483 -6.556 -7.213 1.00 98.00 94 PHE A C 1
ATOM 680 O O . PHE A 1 94 ? 4.591 -7.033 -7.436 1.00 98.00 94 PHE A O 1
ATOM 687 N N . LEU A 1 95 ? 2.706 -6.989 -6.213 1.00 97.19 95 LEU A N 1
ATOM 688 C CA . LEU A 1 95 ? 3.116 -8.031 -5.267 1.00 97.19 95 LEU A CA 1
ATOM 689 C C . LEU A 1 95 ? 3.075 -9.440 -5.866 1.00 97.19 95 LEU A C 1
ATOM 691 O O . LEU A 1 95 ? 3.817 -10.306 -5.411 1.00 97.19 95 LEU A O 1
ATOM 695 N N . ALA A 1 96 ? 2.268 -9.675 -6.904 1.00 96.38 96 ALA A N 1
ATOM 696 C CA . ALA A 1 96 ? 2.345 -10.908 -7.684 1.00 96.38 96 ALA A CA 1
ATOM 697 C C . ALA A 1 96 ? 3.701 -11.036 -8.407 1.00 96.38 96 ALA A C 1
ATOM 699 O O . ALA A 1 96 ? 4.261 -12.129 -8.475 1.00 96.38 96 ALA A O 1
ATOM 700 N N . THR A 1 97 ? 4.256 -9.919 -8.893 1.00 97.19 97 THR A N 1
ATOM 701 C CA . THR A 1 97 ? 5.576 -9.874 -9.547 1.00 97.19 97 THR A CA 1
ATOM 702 C C . THR A 1 97 ? 6.734 -9.802 -8.545 1.00 97.19 97 THR A C 1
ATOM 704 O O . THR A 1 97 ? 7.771 -10.437 -8.754 1.00 97.19 97 THR A O 1
ATOM 707 N N . LEU A 1 98 ? 6.568 -9.038 -7.460 1.00 96.69 98 LEU A N 1
ATOM 708 C CA . LEU A 1 98 ? 7.539 -8.819 -6.384 1.00 96.69 98 LEU A CA 1
ATOM 709 C C . LEU A 1 98 ? 6.933 -9.224 -5.027 1.00 96.69 98 LEU A C 1
ATOM 711 O O . LEU A 1 98 ? 6.445 -8.364 -4.288 1.00 96.69 98 LEU A O 1
ATOM 715 N N . PRO A 1 99 ? 6.940 -10.524 -4.682 1.00 94.75 99 PRO A N 1
ATOM 716 C CA . PRO A 1 99 ? 6.285 -11.011 -3.474 1.00 94.75 99 PRO A CA 1
ATOM 717 C C . PRO A 1 99 ? 6.979 -10.503 -2.212 1.00 94.75 99 PRO A C 1
ATOM 719 O O . PRO A 1 99 ? 8.202 -10.587 -2.092 1.00 94.75 99 PRO A O 1
ATOM 722 N N . LEU A 1 100 ? 6.178 -10.046 -1.245 1.00 94.62 100 LEU A N 1
ATOM 723 C CA . LEU A 1 100 ? 6.664 -9.646 0.072 1.00 94.62 100 LEU A CA 1
ATOM 724 C C . LEU A 1 100 ? 7.055 -10.889 0.882 1.00 94.62 100 LEU A C 1
ATOM 726 O O . LEU A 1 100 ? 6.217 -11.723 1.217 1.00 94.62 100 LEU A O 1
ATOM 730 N N . LYS A 1 101 ? 8.332 -10.981 1.223 1.00 93.25 101 LYS A N 1
ATOM 731 C CA . LYS A 1 101 ? 8.935 -12.013 2.067 1.00 93.25 101 LYS A CA 1
ATOM 732 C C . LYS A 1 101 ? 9.525 -11.331 3.284 1.00 93.25 101 LYS A C 1
ATOM 734 O O . LYS A 1 101 ? 10.302 -10.398 3.115 1.00 93.25 101 LYS A O 1
ATOM 739 N N . ILE A 1 102 ? 9.142 -11.786 4.471 1.00 91.69 102 ILE A N 1
ATOM 740 C CA . ILE A 1 102 ? 9.632 -11.261 5.745 1.00 91.69 102 ILE A CA 1
ATOM 741 C C . ILE A 1 102 ? 10.421 -12.375 6.420 1.00 91.69 102 ILE A C 1
ATOM 743 O O . ILE A 1 102 ? 9.872 -13.444 6.689 1.00 91.69 102 ILE A O 1
ATOM 747 N N . SER A 1 103 ? 11.701 -12.118 6.674 1.00 82.81 103 SER A N 1
ATOM 748 C CA . SER A 1 103 ? 12.595 -13.049 7.359 1.00 82.81 103 SER A CA 1
ATOM 749 C C . SER A 1 103 ? 12.878 -12.592 8.784 1.00 82.81 103 SER A C 1
ATOM 751 O O . SER A 1 103 ? 13.057 -11.403 9.029 1.00 82.81 103 SER A O 1
ATOM 753 N N . THR A 1 104 ? 12.987 -13.545 9.709 1.00 72.69 104 THR A N 1
ATOM 754 C CA . THR A 1 104 ? 13.605 -13.336 11.034 1.00 72.69 104 THR A CA 1
ATOM 755 C C . THR A 1 104 ? 14.982 -14.003 11.133 1.00 72.69 104 THR A C 1
ATOM 757 O O . THR A 1 104 ? 15.546 -14.102 12.216 1.00 72.69 104 THR A O 1
ATOM 760 N N . GLU A 1 105 ? 15.488 -14.530 10.017 1.00 74.12 105 GLU A N 1
ATOM 761 C CA . GLU A 1 105 ? 16.764 -15.241 9.912 1.00 74.12 105 GLU A CA 1
ATOM 762 C C . GLU A 1 105 ? 17.663 -14.558 8.873 1.00 74.12 105 GLU A C 1
ATOM 764 O O . GLU A 1 105 ? 17.197 -14.199 7.786 1.00 74.12 105 GLU A O 1
ATOM 769 N N . ASP A 1 106 ? 18.953 -14.415 9.183 1.00 65.00 106 ASP A N 1
ATOM 770 C CA . ASP A 1 106 ? 19.920 -13.661 8.368 1.00 65.00 106 ASP A CA 1
ATOM 771 C C . ASP A 1 106 ? 20.200 -14.282 6.986 1.00 65.00 106 ASP A C 1
ATOM 773 O O . ASP A 1 106 ? 20.711 -13.619 6.087 1.00 65.00 106 ASP A O 1
ATOM 777 N N . THR A 1 107 ? 19.879 -15.563 6.793 1.00 64.19 107 THR A N 1
ATOM 778 C CA . THR A 1 107 ? 20.198 -16.324 5.573 1.00 64.19 107 THR A CA 1
ATOM 779 C C . THR A 1 107 ? 19.090 -16.306 4.522 1.00 64.19 107 THR A C 1
ATOM 781 O O . THR A 1 107 ? 19.278 -16.839 3.426 1.00 64.19 107 THR A O 1
ATOM 784 N N . SER A 1 108 ? 17.933 -15.719 4.833 1.00 74.50 108 SER A N 1
ATOM 785 C CA . SER A 1 108 ? 16.755 -15.775 3.971 1.00 74.50 108 SER A CA 1
ATOM 786 C C . SER A 1 108 ? 16.511 -14.456 3.228 1.00 74.50 108 SER A C 1
ATOM 788 O O . SER A 1 108 ? 16.893 -13.375 3.674 1.00 74.50 108 SER A O 1
ATOM 790 N N . VAL A 1 109 ? 15.898 -14.548 2.044 1.00 82.06 109 VAL A N 1
ATOM 791 C CA . VAL A 1 109 ? 15.607 -13.381 1.200 1.00 82.06 109 VAL A CA 1
ATOM 792 C C . VAL A 1 109 ? 14.527 -12.528 1.864 1.00 82.06 109 VAL A C 1
ATOM 794 O O . VAL A 1 109 ? 13.353 -12.903 1.858 1.00 82.06 109 VAL A O 1
ATOM 797 N N . ASP A 1 110 ? 14.918 -11.362 2.376 1.00 90.56 110 ASP A N 1
ATOM 798 C CA . ASP A 1 110 ? 14.004 -10.365 2.933 1.00 90.56 110 ASP A CA 1
ATOM 799 C C . ASP A 1 110 ? 13.682 -9.266 1.908 1.00 90.56 110 ASP A C 1
ATOM 801 O O . ASP A 1 110 ? 14.557 -8.630 1.316 1.00 90.56 110 ASP A O 1
ATOM 805 N N . THR A 1 111 ? 12.390 -9.040 1.699 1.00 94.94 111 THR A N 1
ATOM 806 C CA . THR A 1 111 ? 11.853 -7.981 0.832 1.00 94.94 111 THR A CA 1
ATOM 807 C C . THR A 1 111 ? 10.894 -7.064 1.586 1.00 94.94 111 THR A C 1
ATOM 809 O O . THR A 1 111 ? 10.156 -6.300 0.969 1.00 94.94 111 THR A O 1
ATOM 812 N N . SER A 1 112 ? 10.930 -7.082 2.923 1.00 95.19 112 SER A N 1
ATOM 813 C CA . SER A 1 112 ? 10.162 -6.203 3.811 1.00 95.19 112 SER A CA 1
ATOM 814 C C . SER A 1 112 ? 10.277 -4.715 3.445 1.00 95.19 112 SER A C 1
ATOM 816 O O . SER A 1 112 ? 9.312 -3.959 3.570 1.00 95.19 112 SER A O 1
ATOM 818 N N . TRP A 1 113 ? 11.415 -4.305 2.877 1.00 94.81 113 TRP A N 1
ATOM 819 C CA . TRP A 1 113 ? 11.662 -2.963 2.347 1.00 94.81 113 TRP A CA 1
ATOM 820 C C . TRP A 1 113 ? 10.693 -2.532 1.229 1.00 94.81 113 TRP A C 1
ATOM 822 O O . TRP A 1 113 ? 10.520 -1.330 1.011 1.00 94.81 113 TRP A O 1
ATOM 832 N N . LEU A 1 114 ? 10.006 -3.463 0.553 1.00 96.94 114 LEU A N 1
ATOM 833 C CA . LEU A 1 114 ? 8.952 -3.147 -0.419 1.00 96.94 114 LEU A CA 1
ATOM 834 C C . LEU A 1 114 ? 7.790 -2.375 0.222 1.00 96.94 114 LEU A C 1
ATOM 836 O O . LEU A 1 114 ? 7.149 -1.575 -0.461 1.00 96.94 114 LEU A O 1
ATOM 840 N N . LEU A 1 115 ? 7.545 -2.533 1.530 1.00 97.25 115 LEU A N 1
ATOM 841 C CA . LEU A 1 115 ? 6.553 -1.730 2.257 1.00 97.25 115 LEU A CA 1
ATOM 842 C C . LEU A 1 115 ? 6.881 -0.232 2.189 1.00 97.25 115 LEU A C 1
ATOM 844 O O . LEU A 1 115 ? 5.980 0.592 2.021 1.00 97.25 115 LEU A O 1
ATOM 848 N N . ALA A 1 116 ? 8.167 0.127 2.241 1.00 95.56 116 ALA A N 1
ATOM 849 C CA . ALA A 1 116 ? 8.607 1.513 2.112 1.00 95.56 116 ALA A CA 1
ATOM 850 C C . ALA A 1 116 ? 8.376 2.064 0.695 1.00 95.56 116 ALA A C 1
ATOM 852 O O . ALA A 1 116 ? 8.004 3.228 0.558 1.00 95.56 116 ALA A O 1
ATOM 853 N N . ALA A 1 117 ? 8.541 1.237 -0.345 1.00 96.69 117 ALA A N 1
ATOM 854 C CA . ALA A 1 117 ? 8.225 1.619 -1.724 1.00 96.69 117 ALA A CA 1
ATOM 855 C C . ALA A 1 117 ? 6.709 1.791 -1.936 1.00 96.69 117 ALA A C 1
ATOM 857 O O . ALA A 1 117 ? 6.270 2.742 -2.582 1.00 96.69 117 ALA A O 1
ATOM 858 N N . LEU A 1 118 ? 5.896 0.903 -1.353 1.00 97.38 118 LEU A N 1
ATOM 859 C CA . LEU A 1 118 ? 4.432 0.959 -1.435 1.00 97.38 118 LEU A CA 1
ATOM 860 C C . LEU A 1 118 ? 3.833 2.146 -0.674 1.00 97.38 118 LEU A C 1
ATOM 862 O O . LEU A 1 118 ? 2.768 2.648 -1.052 1.00 97.38 118 LEU A O 1
ATOM 866 N N . ARG A 1 119 ? 4.500 2.619 0.385 1.00 95.00 119 ARG A N 1
ATOM 867 C CA . ARG A 1 119 ? 4.042 3.761 1.181 1.00 95.00 119 ARG A CA 1
ATOM 868 C C . ARG A 1 119 ? 3.785 4.973 0.279 1.00 95.00 119 ARG A C 1
ATOM 870 O O . ARG A 1 119 ? 4.652 5.387 -0.482 1.00 95.00 119 ARG A O 1
ATOM 877 N N . ASN A 1 120 ? 2.583 5.547 0.378 1.00 92.25 120 ASN A N 1
ATOM 878 C CA . ASN A 1 120 ? 2.079 6.667 -0.441 1.00 92.25 120 ASN A CA 1
ATOM 879 C C . ASN A 1 120 ? 1.915 6.389 -1.951 1.00 92.25 120 ASN A C 1
ATOM 881 O O . ASN A 1 120 ? 1.508 7.283 -2.696 1.00 92.25 120 ASN A O 1
ATOM 885 N N . HIS A 1 121 ? 2.172 5.162 -2.408 1.00 96.62 121 HIS A N 1
ATOM 886 C CA . HIS A 1 121 ? 2.065 4.766 -3.813 1.00 96.62 121 HIS A CA 1
ATOM 887 C C . HIS A 1 121 ? 0.948 3.754 -4.087 1.00 96.62 121 HIS A C 1
ATOM 889 O O . HIS A 1 121 ? 0.753 3.336 -5.224 1.00 96.62 121 HIS A O 1
ATOM 895 N N . VAL A 1 122 ? 0.166 3.386 -3.074 1.00 95.94 122 VAL A N 1
ATOM 896 C CA . VAL A 1 122 ? -1.028 2.561 -3.265 1.00 95.94 122 VAL A CA 1
ATOM 897 C C . VAL A 1 122 ? -2.067 3.335 -4.083 1.00 95.94 122 VAL A C 1
ATOM 899 O O . VAL A 1 122 ? -2.560 4.379 -3.658 1.00 95.94 122 VAL A O 1
ATOM 902 N N . ALA A 1 123 ? -2.408 2.805 -5.255 1.00 93.62 123 ALA A N 1
ATOM 903 C CA . ALA A 1 123 ? -3.524 3.244 -6.085 1.00 93.62 123 ALA A CA 1
ATOM 904 C C . ALA A 1 123 ? -4.160 2.033 -6.772 1.00 93.62 123 ALA A C 1
ATOM 906 O O . ALA A 1 123 ? -3.550 0.965 -6.814 1.00 93.62 123 ALA A O 1
ATOM 907 N N . LYS A 1 124 ? -5.373 2.199 -7.322 1.00 91.38 124 LYS A N 1
ATOM 908 C CA . LYS A 1 124 ? -6.086 1.135 -8.067 1.00 91.38 124 LYS A CA 1
ATOM 909 C C . LYS A 1 124 ? -6.214 -0.162 -7.259 1.00 91.38 124 LYS A C 1
ATOM 911 O O . LYS A 1 124 ? -6.088 -1.263 -7.781 1.00 91.38 124 LYS A O 1
ATOM 916 N N . ALA A 1 125 ? -6.394 -0.003 -5.956 1.00 93.94 125 ALA A N 1
ATOM 917 C CA . ALA A 1 125 ? -6.282 -1.074 -4.992 1.00 93.94 125 ALA A CA 1
ATOM 918 C C . ALA A 1 125 ? -7.680 -1.443 -4.475 1.00 93.94 125 ALA A C 1
ATOM 920 O O . ALA A 1 125 ? -8.303 -0.597 -3.823 1.00 93.94 125 ALA A O 1
ATOM 921 N N . PRO A 1 126 ? -8.190 -2.655 -4.760 1.00 95.50 126 PRO A N 1
ATOM 922 C CA . PRO A 1 126 ? -9.423 -3.125 -4.143 1.00 95.50 126 PRO A CA 1
ATOM 923 C C . PRO A 1 126 ? -9.199 -3.296 -2.640 1.00 95.50 126 PRO A C 1
ATOM 925 O O . PRO A 1 126 ? -8.169 -3.820 -2.203 1.00 95.50 126 PRO A O 1
ATOM 928 N N . LEU A 1 127 ? -10.154 -2.849 -1.828 1.00 97.25 127 LEU A N 1
ATOM 929 C CA . LEU A 1 127 ? -10.082 -2.991 -0.377 1.00 97.25 127 LEU A CA 1
ATOM 930 C C . LEU A 1 127 ? -10.067 -4.473 0.025 1.00 97.25 127 LEU A C 1
ATOM 932 O O . LEU A 1 127 ? -9.411 -4.829 1.006 1.00 97.25 127 LEU A O 1
ATOM 936 N N . ALA A 1 128 ? -10.705 -5.343 -0.766 1.00 97.19 128 ALA A N 1
ATOM 937 C CA . ALA A 1 128 ? -10.674 -6.787 -0.569 1.00 97.19 128 ALA A CA 1
ATOM 938 C C . ALA A 1 128 ? -9.243 -7.340 -0.540 1.00 97.19 128 ALA A C 1
ATOM 940 O O . ALA A 1 128 ? -8.953 -8.198 0.290 1.00 97.19 128 ALA A O 1
ATOM 941 N N . HIS A 1 129 ? -8.331 -6.806 -1.363 1.00 97.12 129 HIS A N 1
ATOM 942 C CA . HIS A 1 129 ? -6.929 -7.230 -1.367 1.00 97.12 129 HIS A CA 1
ATOM 943 C C . HIS A 1 129 ? -6.221 -6.895 -0.047 1.00 97.12 129 HIS A C 1
ATOM 945 O O . HIS A 1 129 ? -5.439 -7.695 0.461 1.00 97.12 129 HIS A O 1
ATOM 951 N N . PHE A 1 130 ? -6.528 -5.752 0.579 1.00 97.62 130 PHE A N 1
ATOM 952 C CA . PHE A 1 130 ? -6.012 -5.472 1.923 1.00 97.62 130 PHE A CA 1
ATOM 953 C C . PHE A 1 130 ? -6.513 -6.511 2.935 1.00 97.62 130 PHE A C 1
ATOM 955 O O . PHE A 1 130 ? -5.736 -7.024 3.741 1.00 97.62 130 PHE A O 1
ATOM 962 N N . GLY A 1 131 ? -7.800 -6.860 2.854 1.00 96.56 131 GLY A N 1
ATOM 963 C CA . GLY A 1 131 ? -8.428 -7.870 3.703 1.00 96.56 131 GLY A CA 1
ATOM 964 C C . GLY A 1 131 ? -7.886 -9.288 3.507 1.00 96.56 131 GLY A C 1
ATOM 965 O O . GLY A 1 131 ? -7.728 -10.010 4.486 1.00 96.56 131 GLY A O 1
ATOM 966 N N . SER A 1 132 ? -7.587 -9.698 2.274 1.00 96.00 132 SER A N 1
ATOM 967 C CA . SER A 1 132 ? -7.117 -11.056 1.973 1.00 96.00 132 SER A CA 1
ATOM 968 C C . SER A 1 132 ? -5.605 -11.227 2.112 1.00 96.00 132 SER A C 1
ATOM 970 O O . SER A 1 132 ? -5.159 -12.319 2.454 1.00 96.00 132 SER A O 1
ATOM 972 N N . TYR A 1 133 ? -4.817 -10.176 1.865 1.00 96.69 133 TYR A N 1
ATOM 973 C CA . TYR A 1 133 ? -3.354 -10.247 1.863 1.00 96.69 133 TYR A CA 1
ATOM 974 C C . TYR A 1 133 ? -2.738 -9.653 3.133 1.00 96.69 133 TYR A C 1
ATOM 976 O O . TYR A 1 133 ? -1.993 -10.316 3.856 1.00 96.69 133 TYR A O 1
ATOM 984 N N . PHE A 1 134 ? -3.054 -8.391 3.437 1.00 96.94 134 PHE A N 1
ATOM 985 C CA . PHE A 1 134 ? -2.366 -7.643 4.490 1.00 96.94 134 PHE A CA 1
ATOM 986 C C . PHE A 1 134 ? -2.906 -7.926 5.888 1.00 96.94 134 PHE A C 1
ATOM 988 O O . PHE A 1 134 ? -2.130 -7.963 6.838 1.00 96.94 134 PHE A O 1
ATOM 995 N N . ILE A 1 135 ? -4.204 -8.186 6.043 1.00 95.81 135 ILE A N 1
ATOM 996 C CA . ILE A 1 135 ? -4.759 -8.553 7.349 1.00 95.81 135 ILE A CA 1
ATOM 997 C C . ILE A 1 135 ? -4.130 -9.849 7.898 1.00 95.81 135 ILE A C 1
ATOM 999 O O . ILE A 1 135 ? -3.607 -9.793 9.016 1.00 95.81 135 ILE A O 1
ATOM 1003 N N . PRO A 1 136 ? -4.087 -10.982 7.163 1.00 95.88 136 PRO A N 1
ATOM 1004 C CA . PRO A 1 136 ? -3.391 -12.180 7.640 1.00 95.88 136 PRO A CA 1
ATOM 1005 C C . PRO A 1 136 ? -1.919 -11.917 7.965 1.00 95.88 136 PRO A C 1
ATOM 1007 O O . PRO A 1 136 ? -1.408 -12.415 8.967 1.00 95.88 136 PRO A O 1
ATOM 1010 N N . LEU A 1 137 ? -1.252 -11.074 7.169 1.00 96.19 137 LEU A N 1
ATOM 1011 C CA . LEU A 1 137 ? 0.129 -10.676 7.421 1.00 96.19 137 LEU A CA 1
ATOM 1012 C C . LEU A 1 137 ? 0.285 -9.923 8.750 1.00 96.19 137 LEU A C 1
ATOM 1014 O O . LEU A 1 137 ? 1.195 -10.236 9.512 1.00 96.19 137 LEU A O 1
ATOM 1018 N N . THR A 1 138 ? -0.600 -8.970 9.068 1.00 95.62 138 THR A N 1
ATOM 1019 C CA . THR A 1 138 ? -0.544 -8.256 10.360 1.00 95.62 138 THR A CA 1
ATOM 1020 C C . THR A 1 138 ? -0.713 -9.203 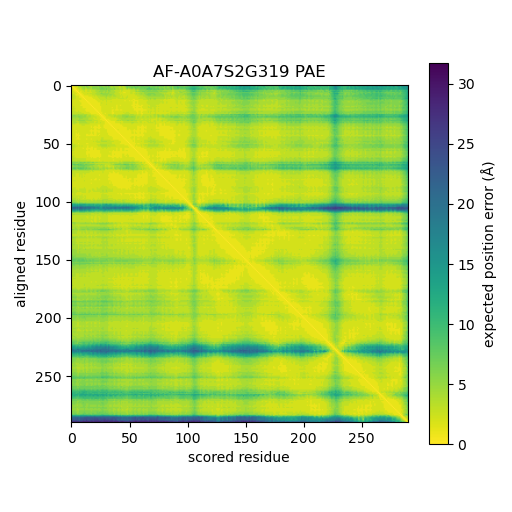11.544 1.00 95.62 138 THR A C 1
ATOM 1022 O O . THR A 1 138 ? 0.017 -9.084 12.522 1.00 95.62 138 THR A O 1
ATOM 1025 N N . GLN A 1 139 ? -1.617 -10.180 11.440 1.00 95.00 139 GLN A N 1
ATOM 1026 C CA . GLN A 1 139 ? -1.843 -11.177 12.489 1.00 95.00 139 GLN A CA 1
ATOM 1027 C C . GLN A 1 139 ? -0.626 -12.090 12.666 1.00 95.00 139 GLN A C 1
ATOM 1029 O O . GLN A 1 139 ? -0.231 -12.393 13.793 1.00 95.00 139 GLN A O 1
ATOM 1034 N N . TRP A 1 140 ? -0.008 -12.505 11.557 1.00 96.19 140 TRP A N 1
ATOM 1035 C CA . TRP A 1 140 ? 1.224 -13.287 11.584 1.00 96.19 140 TRP A CA 1
ATOM 1036 C C . TRP A 1 140 ? 2.378 -12.506 12.225 1.00 96.19 140 TRP A C 1
ATOM 1038 O O . TRP A 1 140 ? 3.059 -13.049 13.093 1.00 96.19 140 TRP A O 1
ATOM 1048 N N . LEU A 1 141 ? 2.554 -11.229 11.866 1.00 96.62 141 LEU A N 1
ATOM 1049 C CA . LEU A 1 141 ? 3.582 -10.353 12.441 1.00 96.62 141 LEU A CA 1
ATOM 1050 C C . LEU A 1 141 ? 3.425 -10.199 13.957 1.00 96.62 141 LEU A C 1
ATOM 1052 O O . LEU A 1 141 ? 4.411 -10.301 14.683 1.00 96.62 141 LEU A O 1
ATOM 1056 N N . GLU A 1 142 ? 2.198 -10.001 14.444 1.00 95.44 142 GLU A N 1
ATOM 1057 C CA . GLU A 1 142 ? 1.917 -9.881 15.882 1.00 95.44 142 GLU A CA 1
ATOM 1058 C C . GLU A 1 142 ? 2.219 -11.168 16.635 1.00 95.44 142 GLU A C 1
ATOM 1060 O O . GLU A 1 142 ? 2.919 -11.146 17.648 1.00 95.44 142 GLU A O 1
ATOM 1065 N N . LYS A 1 143 ? 1.723 -12.297 16.117 1.00 96.50 143 LYS A N 1
ATOM 1066 C CA . LYS A 1 143 ? 1.973 -13.606 16.715 1.00 96.50 143 LYS A CA 1
ATOM 1067 C C . LYS A 1 143 ? 3.473 -13.888 16.781 1.00 96.50 143 LYS A C 1
ATOM 1069 O O . LYS A 1 143 ? 3.977 -14.276 17.831 1.00 96.50 143 LYS A O 1
ATOM 1074 N N . ARG A 1 144 ? 4.189 -13.660 15.678 1.00 96.19 144 ARG A N 1
ATOM 1075 C CA . ARG A 1 144 ? 5.623 -13.932 15.596 1.00 96.19 144 ARG A CA 1
ATOM 1076 C C . ARG A 1 144 ? 6.440 -13.001 16.491 1.00 96.19 144 ARG A C 1
ATOM 1078 O O . ARG A 1 144 ? 7.401 -13.454 17.100 1.00 96.19 144 ARG A O 1
ATOM 1085 N N . ALA A 1 145 ? 6.053 -11.731 16.617 1.00 96.38 145 ALA A N 1
ATOM 1086 C CA . ALA A 1 145 ? 6.698 -10.811 17.551 1.00 96.38 145 ALA A CA 1
ATOM 1087 C C . ALA A 1 145 ? 6.553 -11.288 19.006 1.00 96.38 145 ALA A C 1
ATOM 1089 O O . ALA A 1 145 ? 7.541 -11.293 19.732 1.00 96.38 145 ALA A O 1
ATOM 1090 N N . ALA A 1 146 ? 5.364 -11.758 19.401 1.00 96.69 146 ALA A N 1
ATOM 1091 C CA . ALA A 1 146 ? 5.126 -12.284 20.746 1.00 96.69 146 ALA A CA 1
ATOM 1092 C C . ALA A 1 146 ? 5.925 -13.570 21.041 1.00 96.69 146 ALA A C 1
ATOM 1094 O O . ALA A 1 146 ? 6.418 -13.746 22.153 1.00 96.69 146 ALA A O 1
ATOM 1095 N N . GLU A 1 147 ? 6.083 -14.458 20.052 1.00 96.31 147 GLU A N 1
ATOM 1096 C CA . GLU A 1 147 ? 6.963 -15.633 20.164 1.00 96.31 147 GLU A CA 1
ATOM 1097 C C . GLU A 1 147 ? 8.425 -15.216 20.396 1.00 96.31 147 GLU A C 1
ATOM 1099 O O . GLU A 1 147 ? 9.084 -15.735 21.292 1.00 96.31 147 GLU A O 1
ATOM 1104 N N . LEU A 1 148 ? 8.916 -14.233 19.636 1.00 95.69 148 LEU A N 1
ATOM 1105 C CA . LEU A 1 148 ? 10.281 -13.722 19.781 1.00 95.69 148 LEU A CA 1
ATOM 1106 C C . LEU A 1 148 ? 10.511 -13.031 21.133 1.00 95.69 148 LEU A C 1
ATOM 1108 O O . LEU A 1 148 ? 11.593 -13.176 21.699 1.00 95.69 148 LEU A O 1
ATOM 1112 N N . ASP A 1 149 ? 9.514 -12.327 21.679 1.00 95.81 149 ASP A N 1
ATOM 1113 C CA . ASP A 1 149 ? 9.597 -11.773 23.039 1.00 95.81 149 ASP A CA 1
ATOM 1114 C C . ASP A 1 149 ? 9.744 -12.887 24.090 1.00 95.81 149 ASP A C 1
ATOM 1116 O O . ASP A 1 149 ? 10.556 -12.776 25.010 1.00 95.81 149 ASP A O 1
ATOM 1120 N N . ALA A 1 150 ? 8.987 -13.984 23.952 1.00 96.88 150 ALA A N 1
ATOM 1121 C CA . ALA A 1 150 ? 9.081 -15.131 24.859 1.00 96.88 150 ALA A CA 1
ATOM 1122 C C . ALA A 1 150 ? 10.472 -15.790 24.808 1.00 96.88 150 ALA A C 1
ATOM 1124 O O . ALA A 1 150 ? 11.002 -16.207 25.841 1.00 96.88 150 ALA A O 1
ATOM 1125 N N . ASP A 1 151 ? 11.090 -15.789 23.626 1.00 95.94 151 ASP A N 1
ATOM 1126 C CA . ASP A 1 151 ? 12.455 -16.264 23.385 1.00 95.94 151 ASP A CA 1
ATOM 1127 C C . ASP A 1 151 ? 13.543 -15.228 23.747 1.00 95.94 151 ASP A C 1
ATOM 1129 O O . ASP A 1 151 ? 14.732 -15.488 23.551 1.00 95.94 151 ASP A O 1
ATOM 1133 N N . LYS A 1 152 ? 13.170 -14.059 24.297 1.00 95.81 152 LYS A N 1
ATOM 1134 C CA . LYS A 1 152 ? 14.071 -12.940 24.652 1.00 95.81 152 LYS A CA 1
ATOM 1135 C C . LYS A 1 152 ? 14.842 -12.356 23.458 1.00 95.81 152 LYS A C 1
ATOM 1137 O O . LYS A 1 152 ? 15.961 -11.860 23.604 1.00 95.81 152 LYS A O 1
ATOM 1142 N N . ARG A 1 153 ? 14.247 -12.402 22.263 1.00 94.38 153 ARG A N 1
ATOM 1143 C CA . ARG A 1 153 ? 14.772 -11.839 21.004 1.00 94.38 153 ARG A CA 1
ATOM 1144 C C . ARG A 1 153 ? 14.159 -10.460 20.727 1.00 94.38 153 ARG A C 1
ATOM 1146 O O . ARG A 1 153 ? 13.578 -10.210 19.670 1.00 94.38 153 ARG A O 1
ATOM 1153 N N . ASP A 1 154 ? 14.318 -9.542 21.681 1.00 93.88 154 ASP A N 1
ATOM 1154 C CA . ASP A 1 154 ? 13.610 -8.249 21.724 1.00 93.88 154 ASP A CA 1
ATOM 1155 C C . ASP A 1 154 ? 13.814 -7.372 20.474 1.00 93.88 154 ASP A C 1
ATOM 1157 O O . ASP A 1 154 ? 12.893 -6.685 20.022 1.00 93.88 154 ASP A O 1
ATOM 1161 N N . ILE A 1 155 ? 15.021 -7.384 19.894 1.00 93.06 155 ILE A N 1
ATOM 1162 C CA . ILE A 1 155 ? 15.362 -6.577 18.707 1.00 93.06 155 ILE A CA 1
ATOM 1163 C C . ILE A 1 155 ? 14.538 -7.027 17.500 1.00 93.06 155 ILE A C 1
ATOM 1165 O O . ILE A 1 155 ? 13.969 -6.208 16.779 1.00 93.06 155 ILE A O 1
ATOM 1169 N N . GLU A 1 156 ? 14.444 -8.332 17.288 1.00 93.25 156 GLU A N 1
ATOM 1170 C CA . GLU A 1 156 ? 13.713 -8.894 16.159 1.00 93.25 156 GLU A CA 1
ATOM 1171 C C . GLU A 1 156 ? 12.205 -8.745 16.349 1.00 93.25 156 GLU A C 1
ATOM 1173 O O . GLU A 1 156 ? 11.503 -8.352 15.417 1.00 93.25 156 GLU A O 1
ATOM 1178 N N . ALA A 1 157 ? 11.713 -8.951 17.576 1.00 95.88 157 ALA A N 1
ATOM 1179 C CA . ALA A 1 157 ? 10.325 -8.671 17.921 1.00 95.88 157 ALA A CA 1
ATOM 1180 C C . ALA A 1 157 ? 9.971 -7.203 17.630 1.00 95.88 157 ALA A C 1
ATOM 1182 O O . ALA A 1 157 ? 8.927 -6.904 17.048 1.00 95.88 157 ALA A O 1
ATOM 1183 N N . ARG A 1 158 ? 10.858 -6.258 17.975 1.00 96.06 158 ARG A N 1
ATOM 1184 C CA . ARG A 1 158 ? 10.691 -4.837 17.638 1.00 96.06 158 ARG A CA 1
ATOM 1185 C C . ARG A 1 158 ? 10.677 -4.595 16.127 1.00 96.06 158 ARG A C 1
ATOM 1187 O O . ARG A 1 158 ? 9.854 -3.806 15.666 1.00 96.06 158 ARG A O 1
ATOM 1194 N N . ASN A 1 159 ? 11.529 -5.269 15.356 1.00 94.81 159 ASN A N 1
ATOM 1195 C CA . ASN A 1 159 ? 11.516 -5.160 13.896 1.00 94.81 159 ASN A CA 1
ATOM 1196 C C . ASN A 1 159 ? 10.168 -5.608 13.314 1.00 94.81 159 ASN A C 1
ATOM 1198 O O . ASN A 1 159 ? 9.599 -4.892 12.491 1.00 94.81 159 ASN A O 1
ATOM 1202 N N . LEU A 1 160 ? 9.603 -6.721 13.791 1.00 96.56 160 LEU A N 1
ATOM 1203 C CA . LEU A 1 160 ? 8.287 -7.184 13.339 1.00 96.56 160 LEU A CA 1
ATOM 1204 C C . LEU A 1 160 ? 7.149 -6.231 13.726 1.00 96.56 160 LEU A C 1
ATOM 1206 O O . LEU A 1 160 ? 6.250 -6.009 12.916 1.00 96.56 160 LEU A O 1
ATOM 1210 N N . ARG A 1 161 ? 7.208 -5.602 14.908 1.00 96.88 161 ARG A N 1
ATOM 1211 C CA . ARG A 1 161 ? 6.253 -4.544 15.294 1.00 96.88 161 ARG A CA 1
ATOM 1212 C C . ARG A 1 161 ? 6.350 -3.317 14.380 1.00 96.88 161 ARG A C 1
ATOM 1214 O O . ARG A 1 161 ? 5.326 -2.788 13.962 1.00 96.88 161 ARG A O 1
ATOM 1221 N N . ASN A 1 162 ? 7.560 -2.907 13.995 1.00 96.88 162 ASN A N 1
ATOM 1222 C CA . ASN A 1 162 ? 7.738 -1.817 13.028 1.00 96.88 162 ASN A CA 1
ATOM 1223 C C . ASN A 1 162 ? 7.156 -2.181 11.650 1.00 96.88 162 ASN A C 1
ATOM 1225 O O . ASN A 1 162 ? 6.566 -1.331 10.985 1.00 96.88 162 ASN A O 1
ATOM 1229 N N . LEU A 1 163 ? 7.321 -3.432 11.204 1.00 97.38 163 LEU A N 1
ATOM 1230 C CA . LEU A 1 163 ? 6.725 -3.910 9.952 1.00 97.38 163 LEU A CA 1
ATOM 1231 C C . LEU A 1 163 ? 5.200 -3.960 10.033 1.00 97.38 163 LEU A C 1
ATOM 1233 O O . LEU A 1 163 ? 4.528 -3.602 9.069 1.00 97.38 163 LEU A O 1
ATOM 1237 N N . HIS A 1 164 ? 4.647 -4.347 11.182 1.00 97.38 164 HIS A N 1
ATOM 1238 C CA . HIS A 1 164 ? 3.207 -4.304 11.420 1.00 97.38 164 HIS A CA 1
ATOM 1239 C C . HIS A 1 164 ? 2.658 -2.885 11.256 1.00 97.38 164 HIS A C 1
ATOM 1241 O O . HIS A 1 164 ? 1.713 -2.691 10.488 1.00 97.38 164 HIS A O 1
ATOM 1247 N N . GLU A 1 165 ? 3.297 -1.884 11.867 1.00 97.69 165 GLU A N 1
ATOM 1248 C CA . GLU A 1 165 ? 2.897 -0.484 11.697 1.00 97.69 165 GLU A CA 1
ATOM 1249 C C . GLU A 1 165 ? 2.984 -0.046 10.224 1.00 97.69 165 GLU A C 1
ATOM 1251 O O . GLU A 1 165 ? 2.059 0.581 9.703 1.00 97.69 165 GLU A O 1
ATOM 1256 N N . GLN A 1 166 ? 4.051 -0.435 9.514 1.00 97.88 166 GLN A N 1
ATOM 1257 C CA . GLN A 1 166 ? 4.219 -0.133 8.087 1.00 97.88 166 GLN A CA 1
ATOM 1258 C C . GLN A 1 166 ? 3.130 -0.759 7.210 1.00 97.88 166 GLN A C 1
ATOM 1260 O O . GLN A 1 166 ? 2.685 -0.121 6.255 1.00 97.88 166 GLN A O 1
ATOM 1265 N N . VAL A 1 167 ? 2.670 -1.972 7.526 1.00 97.94 167 VAL A N 1
ATOM 1266 C CA . VAL A 1 167 ? 1.541 -2.596 6.823 1.00 97.94 167 VAL A CA 1
ATOM 1267 C C . VAL A 1 167 ? 0.266 -1.777 7.028 1.00 97.94 167 VAL A C 1
ATOM 1269 O O . VAL A 1 167 ? -0.425 -1.460 6.056 1.00 97.94 167 VAL A O 1
ATOM 1272 N N . TRP A 1 168 ? -0.031 -1.366 8.264 1.00 98.06 168 TRP A N 1
ATOM 1273 C CA . TRP A 1 168 ? -1.184 -0.503 8.541 1.00 98.06 168 TRP A CA 1
ATOM 1274 C C . TRP A 1 168 ? -1.065 0.870 7.876 1.00 98.06 168 TRP A C 1
ATOM 1276 O O . TRP A 1 168 ? -2.078 1.420 7.445 1.00 98.06 168 TRP A O 1
ATOM 1286 N N . ALA A 1 169 ? 0.148 1.391 7.692 1.00 97.81 169 ALA A N 1
ATOM 1287 C CA . ALA A 1 169 ? 0.381 2.634 6.963 1.00 97.81 169 ALA A CA 1
ATOM 1288 C C . ALA A 1 169 ? -0.014 2.577 5.476 1.00 97.81 169 ALA A C 1
ATOM 1290 O O . ALA A 1 169 ? -0.169 3.626 4.848 1.00 97.81 169 ALA A O 1
ATOM 1291 N N . LEU A 1 170 ? -0.231 1.385 4.907 1.00 98.12 170 LEU A N 1
ATOM 1292 C CA . LEU A 1 170 ? -0.760 1.226 3.549 1.00 98.12 170 LEU A CA 1
ATOM 1293 C C . LEU A 1 170 ? -2.288 1.383 3.483 1.00 98.12 170 LEU A C 1
ATOM 1295 O O . LEU A 1 170 ? -2.809 1.769 2.433 1.00 98.12 170 LEU A O 1
ATOM 1299 N N . LEU A 1 171 ? -3.009 1.126 4.584 1.00 97.81 171 LEU A N 1
ATOM 1300 C CA . LEU A 1 171 ? -4.478 1.132 4.636 1.00 97.81 171 LEU A CA 1
ATOM 1301 C C . LEU A 1 171 ? -5.110 2.429 4.094 1.00 97.81 171 LEU A C 1
ATOM 1303 O O . LEU A 1 171 ? -6.025 2.319 3.276 1.00 97.81 171 LEU A O 1
ATOM 1307 N N . PRO A 1 172 ? -4.642 3.646 4.451 1.00 97.50 172 PRO A N 1
ATOM 1308 C CA . PRO A 1 172 ? -5.192 4.886 3.900 1.00 97.50 172 PRO A CA 1
ATOM 1309 C C . PRO A 1 172 ? -5.213 4.924 2.365 1.00 97.50 172 PRO A C 1
ATOM 1311 O O . PRO A 1 172 ? -6.194 5.372 1.775 1.00 97.50 172 PRO A O 1
ATOM 1314 N N . GLY A 1 173 ? -4.170 4.408 1.706 1.00 97.19 173 GLY A N 1
ATOM 1315 C CA . GLY A 1 173 ? -4.093 4.369 0.244 1.00 97.19 173 GLY A CA 1
ATOM 1316 C C . GLY A 1 173 ? -5.072 3.376 -0.391 1.00 97.19 173 GLY A C 1
ATOM 1317 O O . GLY A 1 173 ? -5.659 3.673 -1.436 1.00 97.19 173 GLY A O 1
ATOM 1318 N N . TYR A 1 174 ? -5.311 2.235 0.269 1.00 97.75 174 TYR A N 1
ATOM 1319 C CA . TYR A 1 174 ? -6.371 1.295 -0.117 1.00 97.75 174 TYR A CA 1
ATOM 1320 C C . TYR A 1 174 ? -7.742 1.949 0.017 1.00 97.75 174 TYR A C 1
ATOM 1322 O O . TYR A 1 174 ? -8.504 1.989 -0.944 1.00 97.75 174 TYR A O 1
ATOM 1330 N N . CYS A 1 175 ? -8.022 2.546 1.174 1.00 97.12 175 CYS A N 1
ATOM 1331 C CA . CYS A 1 175 ? -9.263 3.262 1.441 1.00 97.12 175 CYS A CA 1
ATOM 1332 C C . CYS A 1 175 ? -9.539 4.378 0.425 1.00 97.12 175 CYS A C 1
ATOM 1334 O O . CYS A 1 175 ? -10.665 4.518 -0.047 1.00 97.12 175 CYS A O 1
ATOM 1336 N N . ALA A 1 176 ? -8.511 5.141 0.045 1.00 96.31 176 ALA A N 1
ATOM 1337 C CA . ALA A 1 176 ? -8.643 6.215 -0.932 1.00 96.31 176 ALA A CA 1
ATOM 1338 C C . ALA A 1 176 ? -8.966 5.715 -2.352 1.00 96.31 176 ALA A C 1
ATOM 1340 O O . ALA A 1 176 ? -9.557 6.458 -3.138 1.00 96.31 176 ALA A O 1
ATOM 1341 N N . SER A 1 177 ? -8.583 4.477 -2.681 1.00 93.44 177 SER A N 1
ATOM 1342 C CA . SER A 1 177 ? -8.704 3.887 -4.023 1.00 93.44 177 SER A CA 1
ATOM 1343 C C . SER A 1 177 ? -9.852 2.886 -4.169 1.00 93.44 177 SER A C 1
ATOM 1345 O O . SER A 1 177 ? -10.191 2.515 -5.295 1.00 93.44 177 SER A O 1
ATOM 1347 N N . ALA A 1 178 ? -10.433 2.441 -3.056 1.00 94.06 178 ALA A N 1
ATOM 1348 C CA . ALA A 1 178 ? -11.377 1.336 -3.004 1.00 94.06 178 ALA A CA 1
ATOM 1349 C C . ALA A 1 178 ? -12.660 1.606 -3.801 1.00 94.06 178 ALA A C 1
ATOM 1351 O O . ALA A 1 178 ? -13.330 2.628 -3.617 1.00 94.06 178 ALA A O 1
ATOM 1352 N N . ARG A 1 179 ? -13.042 0.654 -4.655 1.00 94.31 179 ARG A N 1
ATOM 1353 C CA . ARG A 1 179 ? -14.313 0.663 -5.412 1.00 94.31 179 ARG A CA 1
ATOM 1354 C C . ARG A 1 179 ? -15.293 -0.415 -4.947 1.00 94.31 179 ARG A C 1
ATOM 1356 O O . ARG A 1 179 ? -16.484 -0.317 -5.186 1.00 94.31 179 ARG A O 1
ATOM 1363 N N . ASP A 1 180 ? -14.789 -1.382 -4.200 1.00 96.75 180 ASP A N 1
ATOM 1364 C CA . ASP A 1 180 ? -15.432 -2.596 -3.696 1.00 96.75 180 ASP A CA 1
ATOM 1365 C C . ASP A 1 180 ? -15.801 -2.496 -2.203 1.00 96.75 180 ASP A C 1
ATOM 1367 O O . ASP A 1 180 ? -15.977 -3.502 -1.522 1.00 96.75 180 ASP A O 1
ATOM 1371 N N . VAL A 1 181 ? -15.906 -1.277 -1.662 1.00 96.62 181 VAL A N 1
ATOM 1372 C CA . VAL A 1 181 ? -16.109 -1.033 -0.220 1.00 96.62 181 VAL A CA 1
ATOM 1373 C C . VAL A 1 181 ? -17.348 -1.749 0.319 1.00 96.62 181 VAL A C 1
ATOM 1375 O O . VAL A 1 181 ? -17.308 -2.252 1.439 1.00 96.62 181 VAL A O 1
ATOM 1378 N N . ALA A 1 182 ? -18.436 -1.800 -0.455 1.00 95.94 182 ALA A N 1
ATOM 1379 C CA . ALA A 1 182 ? -19.686 -2.420 -0.020 1.00 95.94 182 ALA A CA 1
ATOM 1380 C C . ALA A 1 182 ? -19.512 -3.903 0.353 1.00 95.94 182 ALA A C 1
ATOM 1382 O O . ALA A 1 182 ? -20.059 -4.351 1.362 1.00 95.94 182 ALA A O 1
ATOM 1383 N N . ASP A 1 183 ? -18.684 -4.619 -0.407 1.00 95.75 183 ASP A N 1
ATOM 1384 C CA . ASP A 1 183 ? -18.451 -6.053 -0.240 1.00 95.75 183 ASP A CA 1
ATOM 1385 C C . ASP A 1 183 ? -17.234 -6.338 0.652 1.00 95.75 183 ASP A C 1
ATOM 1387 O O . ASP A 1 183 ? -17.248 -7.260 1.468 1.00 95.75 183 ASP A O 1
ATOM 1391 N N . ALA A 1 184 ? -16.182 -5.522 0.537 1.00 96.56 184 ALA A N 1
ATOM 1392 C CA . ALA A 1 184 ? -14.906 -5.742 1.213 1.00 96.56 184 ALA A CA 1
ATOM 1393 C C . ALA A 1 184 ? -14.855 -5.212 2.653 1.00 96.56 184 ALA A C 1
ATOM 1395 O O . ALA A 1 184 ? -14.155 -5.774 3.497 1.00 96.56 184 ALA A O 1
ATOM 1396 N N . LEU A 1 185 ? -15.567 -4.122 2.964 1.00 96.19 185 LEU A N 1
ATOM 1397 C CA . LEU A 1 185 ? -15.487 -3.485 4.280 1.00 96.19 185 LEU A CA 1
ATOM 1398 C C . LEU A 1 185 ? -16.021 -4.357 5.429 1.00 96.19 185 LEU A C 1
ATOM 1400 O O . LEU A 1 185 ? -15.386 -4.337 6.481 1.00 96.19 185 LEU A O 1
ATOM 1404 N N . PRO A 1 186 ? -17.131 -5.115 5.310 1.00 94.00 186 PRO A N 1
ATOM 1405 C CA . PRO A 1 186 ? -17.700 -5.841 6.445 1.00 94.00 186 PRO A CA 1
ATOM 1406 C C . PRO A 1 186 ? -16.725 -6.729 7.244 1.00 94.00 186 PRO A C 1
ATOM 1408 O O . PRO A 1 186 ? -16.681 -6.572 8.469 1.00 94.00 186 PRO A O 1
ATOM 1411 N N . PRO A 1 187 ? -15.908 -7.609 6.626 1.00 91.56 187 PRO A N 1
ATOM 1412 C CA . PRO A 1 187 ? -14.920 -8.393 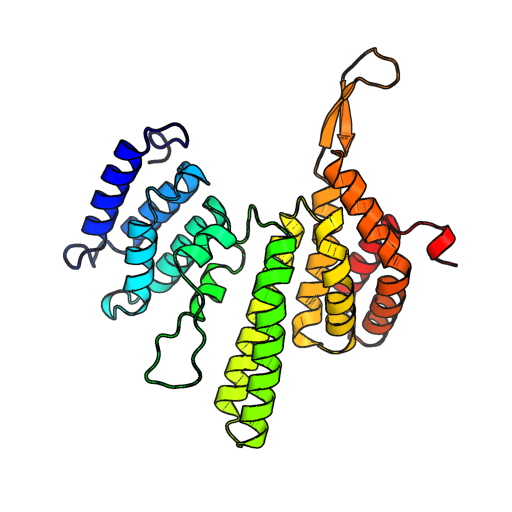7.372 1.00 91.56 187 PRO A CA 1
ATOM 1413 C C . PRO A 1 187 ? -13.770 -7.540 7.939 1.00 91.56 187 PRO A C 1
ATOM 1415 O O . PRO A 1 187 ? -13.232 -7.857 9.000 1.00 91.56 187 PRO A O 1
ATOM 1418 N N . ILE A 1 188 ? -13.413 -6.436 7.277 1.00 95.06 188 ILE A N 1
ATOM 1419 C CA . ILE A 1 188 ? -12.288 -5.568 7.660 1.00 95.06 188 ILE A CA 1
ATOM 1420 C C . ILE A 1 188 ? -12.684 -4.599 8.786 1.00 95.06 188 ILE A C 1
ATOM 1422 O O . ILE A 1 188 ? -11.879 -4.299 9.668 1.00 95.06 188 ILE A O 1
ATOM 1426 N N . ALA A 1 189 ? -13.939 -4.146 8.816 1.00 94.75 189 ALA A N 1
ATOM 1427 C CA . ALA A 1 189 ? -14.432 -3.126 9.738 1.00 94.75 189 ALA A CA 1
ATOM 1428 C C . ALA A 1 189 ? -14.265 -3.528 11.207 1.00 94.75 189 ALA A C 1
ATOM 1430 O O . ALA A 1 189 ? -13.873 -2.709 12.039 1.00 94.75 189 ALA A O 1
ATOM 1431 N N . ARG A 1 190 ? -14.506 -4.805 11.528 1.00 92.94 190 ARG A N 1
ATOM 1432 C CA . ARG A 1 190 ? -14.288 -5.331 12.882 1.00 92.94 190 ARG A CA 1
ATOM 1433 C C . ARG A 1 190 ? -12.823 -5.205 13.296 1.00 92.94 190 ARG A C 1
ATOM 1435 O O . ARG A 1 190 ? -12.544 -4.773 14.409 1.00 92.94 190 ARG A O 1
ATOM 1442 N N . LEU A 1 191 ? -11.901 -5.557 12.404 1.00 93.38 191 LEU A N 1
ATOM 1443 C CA . LEU A 1 191 ? -10.464 -5.511 12.672 1.00 93.38 191 LEU A CA 1
ATOM 1444 C C . LEU A 1 191 ? -9.960 -4.075 12.800 1.00 93.38 191 LEU A C 1
ATOM 1446 O O . LEU A 1 191 ? -9.154 -3.793 13.681 1.00 93.38 191 LEU A O 1
ATOM 1450 N N . MET A 1 192 ? -10.490 -3.156 11.991 1.00 95.62 192 MET A N 1
ATOM 1451 C CA . MET A 1 192 ? -10.251 -1.722 12.156 1.00 95.62 192 MET A CA 1
ATOM 1452 C C . MET A 1 192 ? -10.736 -1.226 13.523 1.00 95.62 192 MET A C 1
ATOM 1454 O O . MET A 1 192 ? -10.032 -0.459 14.169 1.00 95.62 192 MET A O 1
ATOM 1458 N N . GLY A 1 193 ? -11.904 -1.679 13.991 1.00 95.12 193 GLY A N 1
ATOM 1459 C CA . GLY A 1 193 ? -12.424 -1.334 15.318 1.00 95.12 193 GLY A CA 1
ATOM 1460 C C . GLY A 1 193 ? -11.526 -1.826 16.456 1.00 95.12 193 GLY A C 1
ATOM 1461 O O . GLY A 1 193 ? -11.204 -1.056 17.359 1.00 95.12 193 GLY A O 1
ATOM 1462 N N . VAL A 1 194 ? -11.064 -3.078 16.377 1.00 94.00 194 VAL A N 1
ATOM 1463 C CA . VAL A 1 194 ? -10.106 -3.657 17.338 1.00 94.00 194 VAL A CA 1
ATOM 1464 C C . VAL A 1 194 ? -8.793 -2.873 17.326 1.00 94.00 194 VAL A C 1
ATOM 1466 O O . VAL A 1 194 ? -8.332 -2.434 18.373 1.00 94.00 194 VAL A O 1
ATOM 1469 N N . ALA A 1 195 ? -8.227 -2.612 16.145 1.00 94.81 195 ALA A N 1
ATOM 1470 C CA . ALA A 1 195 ? -6.998 -1.836 16.003 1.00 94.81 195 ALA A CA 1
ATOM 1471 C C . ALA A 1 195 ? -7.139 -0.409 16.567 1.00 94.81 195 ALA A C 1
ATOM 1473 O O . ALA A 1 195 ? -6.253 0.079 17.260 1.00 94.81 195 ALA A O 1
ATOM 1474 N N . LEU A 1 196 ? -8.280 0.245 16.334 1.00 95.00 196 LEU A N 1
ATOM 1475 C CA . LEU A 1 196 ? -8.571 1.577 16.862 1.00 95.00 196 LEU A CA 1
ATOM 1476 C C . LEU A 1 196 ? -8.573 1.599 18.403 1.00 95.00 196 LEU A C 1
ATOM 1478 O O . LEU A 1 196 ? -8.038 2.536 19.009 1.00 95.00 196 LEU A O 1
ATOM 1482 N N . ALA A 1 197 ? -9.158 0.575 19.029 1.00 93.06 197 ALA A N 1
ATOM 1483 C CA . ALA A 1 197 ? -9.261 0.459 20.480 1.00 93.06 197 ALA A CA 1
ATOM 1484 C C . ALA A 1 197 ? -7.929 0.054 21.129 1.00 93.06 197 ALA A C 1
ATOM 1486 O O . ALA A 1 197 ? -7.472 0.716 22.059 1.00 93.06 197 ALA A O 1
ATOM 1487 N N . GLU A 1 198 ? -7.292 -0.994 20.613 1.00 93.62 198 GLU A N 1
ATOM 1488 C CA . GLU A 1 198 ? -6.223 -1.713 21.313 1.00 93.62 198 GLU A CA 1
ATOM 1489 C C . GLU A 1 198 ? -4.811 -1.305 20.884 1.00 93.62 198 GLU A C 1
ATOM 1491 O O . GLU A 1 198 ? -3.871 -1.555 21.631 1.00 93.62 198 GLU A O 1
ATOM 1496 N N . LYS A 1 199 ? -4.641 -0.672 19.712 1.00 93.94 199 LYS A N 1
ATOM 1497 C CA . LYS A 1 199 ? -3.323 -0.486 19.075 1.00 93.94 199 LYS A CA 1
ATOM 1498 C C . LYS A 1 199 ? -3.022 0.996 18.798 1.00 93.94 199 LYS A C 1
ATOM 1500 O O . LYS A 1 199 ? -3.312 1.501 17.705 1.00 93.94 199 LYS A O 1
ATOM 1505 N N . PRO A 1 200 ? -2.482 1.746 19.781 1.00 93.06 200 PRO A N 1
ATOM 1506 C CA . PRO A 1 200 ? -2.188 3.174 19.640 1.00 93.06 200 PRO A CA 1
ATOM 1507 C C . PRO A 1 200 ? -1.295 3.537 18.448 1.00 93.06 200 PRO A C 1
ATOM 1509 O O . PRO A 1 200 ? -1.485 4.595 17.848 1.00 93.06 200 PRO A O 1
ATOM 1512 N N . GLU A 1 201 ? -0.350 2.669 18.097 1.00 93.81 201 GLU A N 1
ATOM 1513 C CA . GLU A 1 201 ? 0.636 2.850 17.031 1.00 93.81 201 GLU A CA 1
ATOM 1514 C C . GLU A 1 201 ? 0.022 2.833 15.620 1.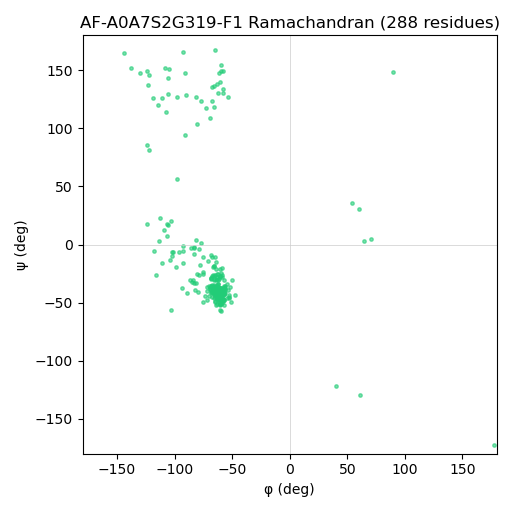00 93.81 201 GLU A C 1
ATOM 1516 O O . GLU A 1 201 ? 0.485 3.546 14.735 1.00 93.81 201 GLU A O 1
ATOM 1521 N N . VAL A 1 202 ? -1.095 2.126 15.407 1.00 96.00 202 VAL A N 1
ATOM 1522 C CA . VAL A 1 202 ? -1.767 2.064 14.089 1.00 96.00 202 VAL A CA 1
ATOM 1523 C C . VAL A 1 202 ? -3.008 2.949 13.991 1.00 96.00 202 VAL A C 1
ATOM 1525 O O . VAL A 1 202 ? -3.557 3.151 12.906 1.00 96.00 202 VAL A O 1
ATOM 1528 N N . ARG A 1 203 ? -3.458 3.504 15.118 1.00 95.44 203 ARG A N 1
ATOM 1529 C CA . ARG A 1 203 ? -4.701 4.274 15.250 1.00 95.44 203 ARG A CA 1
ATOM 1530 C C . ARG A 1 203 ? -4.817 5.416 14.241 1.00 95.44 203 ARG A C 1
ATOM 1532 O O . ARG A 1 203 ? -5.876 5.594 13.645 1.00 95.44 203 ARG A O 1
ATOM 1539 N N . SER A 1 204 ? -3.741 6.170 14.014 1.00 95.69 204 SER A N 1
ATOM 1540 C CA . SER A 1 204 ? -3.712 7.267 13.032 1.00 95.69 204 SER A CA 1
ATOM 1541 C C . SER A 1 204 ? -4.015 6.780 11.611 1.00 95.69 204 SER A C 1
ATOM 1543 O O . SER A 1 204 ? -4.789 7.419 10.900 1.00 95.69 204 SER A O 1
ATOM 1545 N N . HIS A 1 205 ? -3.474 5.625 11.222 1.00 97.38 205 HIS A N 1
ATOM 1546 C CA . HIS A 1 205 ? -3.690 5.015 9.913 1.00 97.38 205 HIS A CA 1
ATOM 1547 C C . HIS A 1 205 ? -5.135 4.529 9.744 1.00 97.38 205 HIS A C 1
ATOM 1549 O O . HIS A 1 205 ? -5.738 4.731 8.690 1.00 97.38 205 HIS A O 1
ATOM 1555 N N . VAL A 1 206 ? -5.735 3.963 10.797 1.00 97.44 206 VAL A N 1
ATOM 1556 C CA . VAL A 1 206 ? -7.152 3.555 10.790 1.00 97.44 206 VAL A CA 1
ATOM 1557 C C . VAL A 1 206 ? -8.080 4.767 10.668 1.00 97.44 206 VAL A C 1
ATOM 1559 O O . VAL A 1 206 ? -9.000 4.752 9.850 1.00 97.44 206 VAL A O 1
ATOM 1562 N N . LEU A 1 207 ? -7.824 5.830 11.439 1.00 97.44 207 LEU A N 1
ATOM 1563 C CA . LEU A 1 207 ? -8.598 7.076 11.388 1.00 97.44 207 LEU A CA 1
ATOM 1564 C C . LEU A 1 207 ? -8.549 7.708 9.992 1.00 97.44 207 LEU A C 1
ATOM 1566 O O . LEU A 1 207 ? -9.593 8.025 9.425 1.00 97.44 207 LEU A O 1
ATOM 1570 N N . GLN A 1 208 ? -7.351 7.827 9.411 1.00 97.19 208 GLN A N 1
ATOM 1571 C CA . GLN A 1 208 ? -7.178 8.327 8.044 1.00 97.19 208 GLN A CA 1
ATOM 1572 C C . GLN A 1 208 ? -7.883 7.434 7.023 1.00 97.19 208 GLN A C 1
ATOM 1574 O O . GLN A 1 208 ? -8.555 7.945 6.131 1.00 97.19 208 GLN A O 1
ATOM 1579 N N . GLY A 1 209 ? -7.780 6.110 7.167 1.00 97.12 209 GLY A N 1
ATOM 1580 C CA . GLY A 1 209 ? -8.467 5.157 6.301 1.00 97.12 209 GLY A CA 1
ATOM 1581 C C . GLY A 1 209 ? -9.987 5.342 6.305 1.00 97.12 209 GLY A C 1
ATOM 1582 O O . GLY A 1 209 ? -10.592 5.403 5.237 1.00 97.12 209 GLY A O 1
ATOM 1583 N N . LEU A 1 210 ? -10.611 5.487 7.478 1.00 97.00 210 LEU A N 1
ATOM 1584 C CA . LEU A 1 210 ? -12.056 5.738 7.588 1.00 97.00 210 LEU A CA 1
ATOM 1585 C C . LEU A 1 210 ? -12.463 7.058 6.925 1.00 97.00 210 LEU A C 1
ATOM 1587 O O . LEU A 1 210 ? -13.434 7.097 6.167 1.00 97.00 210 LEU A O 1
ATOM 1591 N N . THR A 1 211 ? -11.710 8.129 7.178 1.00 97.50 211 THR A N 1
ATOM 1592 C CA . THR A 1 211 ? -11.966 9.440 6.574 1.00 97.50 211 THR A CA 1
ATOM 1593 C C . THR A 1 211 ? -11.847 9.377 5.049 1.00 97.50 211 THR A C 1
ATOM 1595 O O . THR A 1 211 ? -12.747 9.835 4.341 1.00 97.50 211 THR A O 1
ATOM 1598 N N . LEU A 1 212 ? -10.789 8.748 4.530 1.00 97.19 212 LEU A N 1
ATOM 1599 C CA . LEU A 1 212 ? -10.548 8.634 3.092 1.00 97.19 212 LEU A CA 1
ATOM 1600 C C . LEU A 1 212 ? -11.578 7.754 2.382 1.00 97.19 212 LEU A C 1
ATOM 1602 O O . LEU A 1 212 ? -11.968 8.110 1.277 1.00 97.19 212 LEU A O 1
ATOM 1606 N N . LEU A 1 213 ? -12.092 6.683 3.005 1.00 96.62 213 LEU A N 1
ATOM 1607 C CA . LEU A 1 213 ? -13.203 5.905 2.429 1.00 96.62 213 LEU A CA 1
ATOM 1608 C C . LEU A 1 213 ? -14.402 6.805 2.101 1.00 96.62 213 LEU A C 1
ATOM 1610 O O . LEU A 1 213 ? -14.972 6.733 1.013 1.00 96.62 213 LEU A O 1
ATOM 1614 N N . ILE A 1 214 ? -14.771 7.677 3.040 1.00 97.38 214 ILE A N 1
ATOM 1615 C CA . ILE A 1 214 ? -15.932 8.563 2.909 1.00 97.38 214 ILE A CA 1
ATOM 1616 C C . ILE A 1 214 ? -15.639 9.699 1.927 1.00 97.38 214 ILE A C 1
ATOM 1618 O O . ILE A 1 214 ? -16.473 10.007 1.074 1.00 97.38 214 ILE A O 1
ATOM 1622 N N . MET A 1 215 ? -14.460 10.322 2.022 1.00 96.94 215 MET A N 1
ATOM 1623 C CA . MET A 1 215 ? -14.059 11.405 1.120 1.00 96.94 215 MET A CA 1
ATOM 1624 C C . MET A 1 215 ? -13.943 10.930 -0.329 1.00 96.94 215 MET A C 1
ATOM 1626 O O . MET A 1 215 ? -14.482 11.583 -1.223 1.00 96.94 215 MET A O 1
ATOM 1630 N N . SER A 1 216 ? -13.299 9.784 -0.562 1.00 95.25 216 SER A N 1
ATOM 1631 C CA . SER A 1 216 ? -13.157 9.207 -1.898 1.00 95.25 216 SER A CA 1
ATOM 1632 C C . SER A 1 216 ? -14.495 8.771 -2.478 1.00 95.25 216 SER A C 1
ATOM 1634 O O . SER A 1 216 ? -14.753 9.038 -3.644 1.00 95.25 216 SER A O 1
ATOM 1636 N N . ALA A 1 217 ? -15.390 8.165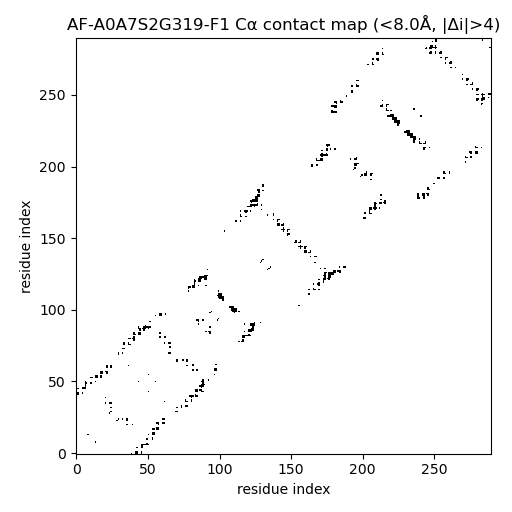 -1.693 1.00 96.31 217 ALA A N 1
ATOM 1637 C CA . ALA A 1 217 ? -16.726 7.847 -2.194 1.00 96.31 217 ALA A CA 1
ATOM 1638 C C . ALA A 1 217 ? -17.504 9.122 -2.578 1.00 96.31 217 ALA A C 1
ATOM 1640 O O . ALA A 1 217 ? -18.115 9.181 -3.638 1.00 96.31 217 ALA A O 1
ATOM 1641 N N . ARG A 1 218 ? -17.421 10.195 -1.780 1.00 96.00 218 ARG A N 1
ATOM 1642 C CA . ARG A 1 218 ? -18.100 11.471 -2.081 1.00 96.00 218 ARG A CA 1
ATOM 1643 C C . ARG A 1 218 ? -17.581 12.192 -3.321 1.00 96.00 218 ARG A C 1
ATOM 1645 O O . ARG A 1 218 ? -18.339 12.938 -3.943 1.00 96.00 218 ARG A O 1
ATOM 1652 N N . SER A 1 219 ? -16.302 12.029 -3.651 1.00 95.62 219 SER A N 1
ATOM 1653 C CA . SER A 1 219 ? -15.712 12.659 -4.834 1.00 95.62 219 SER A CA 1
ATOM 1654 C C . SER A 1 219 ? -16.066 11.927 -6.131 1.00 95.62 219 SER A C 1
ATOM 1656 O O . SER A 1 219 ? -15.976 12.525 -7.203 1.00 95.62 219 SER A O 1
ATOM 1658 N N . ARG A 1 220 ? -16.520 10.668 -6.053 1.00 94.38 220 ARG A N 1
ATOM 1659 C CA . ARG A 1 220 ? -16.943 9.886 -7.218 1.00 94.38 220 ARG A CA 1
ATOM 1660 C C . ARG A 1 220 ? -18.362 10.239 -7.644 1.00 94.38 220 ARG A C 1
ATOM 1662 O O . ARG A 1 220 ? -19.341 9.790 -7.048 1.00 94.38 220 ARG A O 1
ATOM 1669 N N . LYS A 1 221 ? -18.453 11.015 -8.720 1.00 94.81 221 LYS A N 1
ATOM 1670 C CA . LYS A 1 221 ? -19.712 11.360 -9.375 1.00 94.81 221 LYS A CA 1
ATOM 1671 C C . LYS A 1 221 ? -19.701 10.935 -10.833 1.00 94.81 221 LYS A C 1
ATOM 1673 O O . LYS A 1 221 ? -18.667 11.027 -11.490 1.00 94.81 221 LYS A O 1
ATOM 1678 N N . GLU A 1 222 ? -20.859 10.532 -11.327 1.00 92.75 222 GLU A N 1
ATOM 1679 C CA . GLU A 1 222 ? -21.078 10.121 -12.708 1.00 92.75 222 GLU A CA 1
ATOM 1680 C C . GLU A 1 222 ? -22.193 10.963 -13.343 1.00 92.75 222 GLU A C 1
ATOM 1682 O O . GLU A 1 222 ? -23.096 11.420 -12.633 1.00 92.75 222 GLU A O 1
ATOM 1687 N N . PRO A 1 223 ? -22.134 11.206 -14.664 1.00 92.00 223 PRO A N 1
ATOM 1688 C CA . PRO A 1 223 ? -23.205 11.887 -15.374 1.00 92.00 223 PRO A CA 1
ATOM 1689 C C . PRO A 1 223 ? -24.455 11.006 -15.402 1.00 92.00 223 PRO A C 1
ATOM 1691 O O . PRO A 1 223 ? -24.422 9.880 -15.897 1.00 92.00 223 PRO A O 1
ATOM 1694 N N . THR A 1 224 ? -25.568 11.530 -14.907 1.00 88.06 224 THR A N 1
ATOM 1695 C CA . THR A 1 224 ? -26.861 10.840 -14.855 1.00 88.06 224 THR A CA 1
ATOM 1696 C C . THR A 1 224 ? -27.964 11.729 -15.424 1.00 88.06 224 THR A C 1
ATOM 1698 O O . THR A 1 224 ? -27.884 12.950 -15.271 1.00 88.06 224 THR A O 1
ATOM 1701 N N . PRO A 1 225 ? -29.001 11.169 -16.073 1.00 87.56 225 PRO A N 1
ATOM 1702 C CA . PRO A 1 225 ? -30.154 11.954 -16.501 1.00 87.56 225 PRO A CA 1
ATOM 1703 C C . PRO A 1 225 ? -30.807 12.635 -15.296 1.00 87.56 225 PRO A C 1
ATOM 1705 O O . PRO A 1 225 ? -31.080 11.979 -14.291 1.00 87.56 225 PRO A O 1
ATOM 1708 N N . SER A 1 226 ? -31.059 13.938 -15.405 1.00 85.94 226 SER A N 1
ATOM 1709 C CA . SER A 1 226 ? -31.777 14.695 -14.379 1.00 85.94 226 SER A CA 1
ATOM 1710 C C . SER A 1 226 ? -33.177 14.115 -14.157 1.00 85.94 226 SER A C 1
ATOM 1712 O O . SER A 1 226 ? -33.811 13.612 -15.088 1.00 85.94 226 SER A O 1
ATOM 1714 N N . LYS A 1 227 ? -33.695 14.219 -12.928 1.00 81.94 227 LYS A N 1
ATOM 1715 C CA . LYS A 1 227 ? -35.034 13.720 -12.555 1.00 81.94 227 LYS A CA 1
ATOM 1716 C C . LYS A 1 227 ? -36.178 14.357 -13.349 1.00 81.94 227 LYS A C 1
ATOM 1718 O O . LYS A 1 227 ? -37.237 13.750 -13.463 1.00 81.94 227 LYS A O 1
ATOM 1723 N N . ASP A 1 228 ? -35.974 15.562 -13.872 1.00 84.88 228 ASP A N 1
ATOM 1724 C CA . ASP A 1 228 ? -36.923 16.270 -14.741 1.00 84.88 228 ASP A CA 1
ATOM 1725 C C . ASP A 1 228 ? -36.788 15.894 -16.229 1.00 84.88 228 ASP A C 1
ATOM 1727 O O . ASP A 1 228 ? -37.567 16.363 -17.056 1.00 84.88 228 ASP A O 1
ATOM 1731 N N . GLY A 1 229 ? -35.818 15.041 -16.580 1.00 80.00 229 GLY A N 1
ATOM 1732 C CA . GLY A 1 229 ? -35.544 14.606 -17.948 1.00 80.00 229 GLY A CA 1
ATOM 1733 C C . GLY A 1 229 ? -34.948 15.688 -18.854 1.00 80.00 229 GLY A C 1
ATOM 1734 O O . GLY A 1 229 ? -34.760 15.435 -20.042 1.00 80.00 229 GLY A O 1
ATOM 1735 N N . LEU A 1 230 ? -34.638 16.876 -18.323 1.00 78.88 230 LEU A N 1
ATOM 1736 C CA . LEU A 1 230 ? -34.263 18.061 -19.106 1.00 78.88 230 LEU A CA 1
ATOM 1737 C C . LEU A 1 230 ? -32.765 18.397 -19.038 1.00 78.88 230 LEU A C 1
ATOM 1739 O O . LEU A 1 230 ? -32.351 19.495 -19.407 1.00 78.88 230 LEU A O 1
ATOM 1743 N N . GLY A 1 231 ? -31.921 17.454 -18.615 1.00 87.94 231 GLY A N 1
ATOM 1744 C CA . GLY A 1 231 ? -30.478 17.665 -18.571 1.00 87.94 231 GLY A CA 1
ATOM 1745 C C . GLY A 1 231 ? -29.691 16.493 -18.000 1.00 87.94 231 GLY A C 1
ATOM 1746 O O . GLY A 1 231 ? -30.231 15.419 -17.731 1.00 87.94 231 GLY A O 1
ATOM 1747 N N . ILE A 1 232 ? -28.393 16.723 -17.813 1.00 89.69 232 ILE A N 1
ATOM 1748 C CA . ILE A 1 232 ? -27.460 15.796 -17.168 1.00 89.69 232 ILE A CA 1
ATOM 1749 C C . ILE A 1 232 ? -27.055 16.404 -15.825 1.00 89.69 232 ILE A C 1
ATOM 1751 O O . ILE A 1 232 ? -26.575 17.536 -15.778 1.00 89.69 232 ILE A O 1
ATOM 1755 N N . GLU A 1 233 ? -27.218 15.647 -14.744 1.00 90.75 233 GLU A N 1
ATOM 1756 C CA . GLU A 1 233 ? -26.722 15.991 -13.412 1.00 90.75 233 GLU A CA 1
ATOM 1757 C C . GLU A 1 233 ? -25.544 15.093 -13.018 1.00 90.75 233 GLU A C 1
ATOM 1759 O O . GLU A 1 233 ? -25.433 13.955 -13.468 1.00 90.75 233 GLU A O 1
ATOM 1764 N N . MET A 1 234 ? -24.648 15.601 -12.171 1.0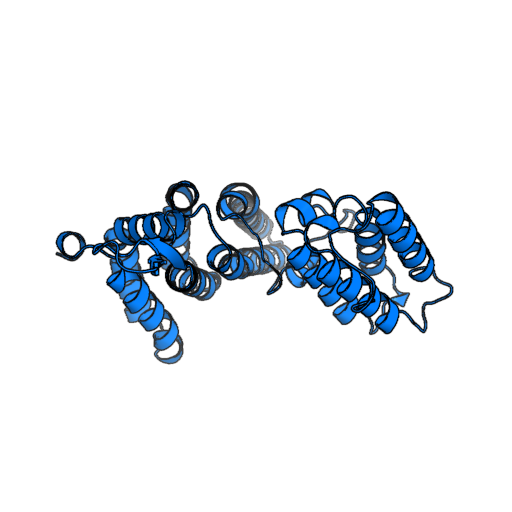0 92.75 234 MET A N 1
ATOM 1765 C CA . MET A 1 234 ? -23.556 14.804 -11.604 1.00 92.75 234 MET A CA 1
ATOM 1766 C C . MET A 1 234 ? -24.011 14.188 -10.278 1.00 92.75 234 MET A C 1
ATOM 1768 O O . MET A 1 234 ? -23.899 14.827 -9.225 1.00 92.75 234 MET A O 1
ATOM 1772 N N . ALA A 1 235 ? -24.509 12.954 -10.325 1.00 92.50 235 ALA A N 1
ATOM 1773 C CA . ALA A 1 235 ? -24.902 12.188 -9.144 1.00 92.50 235 ALA A CA 1
ATOM 1774 C C . ALA A 1 235 ? -23.749 11.313 -8.634 1.00 92.50 235 ALA A C 1
ATOM 1776 O O . ALA A 1 235 ? -22.753 11.117 -9.324 1.00 92.50 235 ALA A O 1
ATOM 1777 N N . LEU A 1 236 ? -23.856 10.795 -7.407 1.00 94.38 236 LEU A N 1
ATOM 1778 C CA . LEU A 1 236 ? -22.891 9.815 -6.899 1.00 94.38 236 LEU A CA 1
ATOM 1779 C C . LEU A 1 236 ? -22.943 8.539 -7.743 1.00 94.38 236 LEU A C 1
ATOM 1781 O O . LEU A 1 236 ? -24.028 8.055 -8.064 1.00 94.38 236 LEU A O 1
ATOM 1785 N N . ALA A 1 237 ? -21.772 7.981 -8.045 1.00 95.44 237 ALA A N 1
ATOM 1786 C CA . ALA A 1 237 ? -21.677 6.672 -8.682 1.00 95.44 237 ALA A CA 1
ATOM 1787 C C . ALA A 1 237 ? -22.369 5.599 -7.819 1.00 95.44 237 ALA A C 1
ATOM 1789 O O . ALA A 1 237 ? -22.390 5.693 -6.585 1.00 95.44 237 ALA A O 1
ATOM 1790 N N . ALA A 1 238 ? -22.933 4.565 -8.448 1.00 94.19 238 ALA A N 1
ATOM 1791 C CA . ALA A 1 238 ? -23.687 3.529 -7.736 1.00 94.19 238 ALA A CA 1
ATOM 1792 C C . ALA A 1 238 ? -22.834 2.810 -6.671 1.00 94.19 238 ALA A C 1
ATOM 1794 O O . ALA A 1 238 ? -23.287 2.575 -5.548 1.00 94.19 238 ALA A O 1
ATOM 1795 N N . ASP A 1 239 ? -21.573 2.525 -7.000 1.00 94.38 239 ASP A N 1
ATOM 1796 C CA . ASP A 1 239 ? -20.602 1.907 -6.097 1.00 94.38 239 ASP A CA 1
ATOM 1797 C C . ASP A 1 239 ? -20.239 2.831 -4.916 1.00 94.38 239 ASP A C 1
ATOM 1799 O O . ASP A 1 239 ? -20.112 2.382 -3.777 1.00 94.38 239 ASP A O 1
ATOM 1803 N N . ALA A 1 240 ? -20.134 4.140 -5.155 1.00 96.50 240 ALA A N 1
ATOM 1804 C CA . ALA A 1 240 ? -19.881 5.151 -4.136 1.00 96.50 240 ALA A CA 1
ATOM 1805 C C . ALA A 1 240 ? -21.068 5.317 -3.179 1.00 96.50 240 ALA A C 1
ATOM 1807 O O . ALA A 1 240 ? -20.878 5.401 -1.964 1.00 96.50 240 ALA A O 1
ATOM 1808 N N . GLN A 1 241 ? -22.296 5.306 -3.702 1.00 96.38 241 GLN A N 1
ATOM 1809 C CA . GLN A 1 241 ? -23.503 5.326 -2.880 1.00 96.38 241 GLN A CA 1
ATOM 1810 C C . GLN A 1 241 ? -23.575 4.082 -1.980 1.00 96.38 241 GLN A C 1
ATOM 1812 O O . GLN A 1 241 ? -23.835 4.198 -0.778 1.00 96.38 241 GLN A O 1
ATOM 1817 N N . ALA A 1 242 ? -23.285 2.899 -2.532 1.00 96.75 242 ALA A N 1
ATOM 1818 C CA . ALA A 1 242 ? -23.223 1.651 -1.774 1.00 96.75 242 ALA A CA 1
ATOM 1819 C C . ALA A 1 242 ? -22.106 1.664 -0.713 1.00 96.75 242 ALA A C 1
ATOM 1821 O O . ALA A 1 242 ? -22.315 1.209 0.416 1.00 96.75 242 ALA A O 1
ATOM 1822 N N . ALA A 1 243 ? -20.943 2.241 -1.033 1.00 96.81 243 ALA A N 1
ATOM 1823 C CA . ALA A 1 243 ? -19.837 2.416 -0.096 1.00 96.81 243 ALA A CA 1
ATOM 1824 C C . ALA A 1 243 ? -20.245 3.276 1.112 1.00 96.81 243 ALA A C 1
ATOM 1826 O O . ALA A 1 243 ? -20.077 2.847 2.254 1.00 96.81 243 ALA A O 1
ATOM 1827 N N . LEU A 1 244 ? -20.838 4.453 0.877 1.00 97.44 244 LEU A N 1
ATOM 1828 C CA . LEU A 1 244 ? -21.284 5.357 1.945 1.00 97.44 244 LEU A CA 1
ATOM 1829 C C . LEU A 1 244 ? -22.356 4.709 2.826 1.00 97.44 244 LEU A C 1
ATOM 1831 O O . LEU A 1 244 ? -22.268 4.788 4.051 1.00 97.44 244 LEU A O 1
ATOM 1835 N N . ALA A 1 245 ? -23.329 4.023 2.218 1.00 96.44 245 ALA A N 1
ATOM 1836 C CA . ALA A 1 245 ? -24.352 3.286 2.955 1.00 96.44 245 ALA A CA 1
ATOM 1837 C C . ALA A 1 245 ? -23.736 2.185 3.834 1.00 96.44 245 ALA A C 1
ATOM 1839 O O . ALA A 1 245 ? -24.126 2.016 4.991 1.00 96.44 245 ALA A O 1
ATOM 1840 N N . THR A 1 246 ? -22.740 1.466 3.313 1.00 96.25 246 THR A N 1
ATOM 1841 C CA . THR A 1 246 ? -22.043 0.406 4.052 1.00 96.25 246 THR A CA 1
ATOM 1842 C C . THR A 1 246 ? -21.275 0.977 5.237 1.00 96.25 246 THR A C 1
ATOM 1844 O O . THR A 1 246 ? -21.483 0.516 6.357 1.00 96.25 246 THR A O 1
ATOM 1847 N N . VAL A 1 247 ? -20.466 2.024 5.038 1.00 96.00 247 VAL A N 1
ATOM 1848 C CA . VAL A 1 247 ? -19.754 2.706 6.136 1.00 96.00 247 VAL A CA 1
ATOM 1849 C C . VAL A 1 247 ? -20.744 3.224 7.187 1.00 96.00 247 VAL A C 1
ATOM 1851 O O . VAL A 1 247 ? -20.542 3.007 8.382 1.00 96.00 247 VAL A O 1
ATOM 1854 N N . GLY A 1 248 ? -21.855 3.826 6.752 1.00 95.94 248 GLY A N 1
ATOM 1855 C CA . GLY A 1 248 ? -22.921 4.315 7.625 1.00 95.94 248 GLY A CA 1
ATOM 1856 C C . GLY A 1 248 ? -23.526 3.244 8.534 1.00 95.94 248 GLY A C 1
ATOM 1857 O O . GLY A 1 248 ? -23.751 3.496 9.718 1.00 95.94 248 GLY A O 1
ATOM 1858 N N . ARG A 1 249 ? -23.721 2.016 8.033 1.00 94.69 249 ARG A N 1
ATOM 1859 C CA . ARG A 1 249 ? -24.210 0.878 8.842 1.00 94.69 249 ARG A CA 1
ATOM 1860 C C . ARG A 1 249 ? -23.249 0.490 9.967 1.00 94.69 249 ARG A C 1
ATOM 1862 O O . ARG A 1 249 ? -23.699 0.013 11.010 1.00 94.69 249 ARG A O 1
ATOM 1869 N N . PHE A 1 250 ? -21.947 0.701 9.775 1.00 95.06 250 PHE A N 1
ATOM 1870 C CA . PHE A 1 250 ? -20.931 0.481 10.808 1.00 95.06 250 PHE A CA 1
ATOM 1871 C C . PHE A 1 250 ? -20.783 1.666 11.775 1.00 95.06 250 PHE A C 1
ATOM 1873 O O . PHE A 1 250 ? -20.052 1.546 12.758 1.00 95.06 250 PHE A O 1
ATOM 1880 N N . GLY A 1 251 ? -21.514 2.767 11.570 1.00 93.38 251 GLY A N 1
ATOM 1881 C CA . GLY A 1 251 ? -21.490 3.951 12.429 1.00 93.38 251 GLY A CA 1
ATOM 1882 C C . GLY A 1 251 ? -21.722 3.648 13.911 1.00 93.38 251 GLY A C 1
ATOM 1883 O O . GLY A 1 251 ? -20.925 4.078 14.740 1.00 93.38 251 GLY A O 1
ATOM 1884 N N . LYS A 1 252 ? -22.717 2.813 14.256 1.00 92.25 252 LYS A N 1
ATOM 1885 C CA . LYS A 1 252 ? -22.961 2.373 15.651 1.00 92.25 252 LYS A CA 1
ATOM 1886 C C . LYS A 1 252 ? -21.784 1.649 16.304 1.00 92.25 252 LYS A C 1
ATOM 1888 O O . LYS A 1 252 ? -21.681 1.641 17.523 1.00 92.25 252 LYS A O 1
ATOM 1893 N N . ASN A 1 253 ? -20.920 1.022 15.508 1.00 93.38 253 ASN A N 1
ATOM 1894 C CA . ASN A 1 253 ? -19.759 0.296 16.013 1.00 93.38 253 ASN A CA 1
ATOM 1895 C C . ASN A 1 253 ? -18.549 1.232 16.124 1.00 93.38 253 ASN A C 1
ATOM 1897 O O . ASN A 1 253 ? -17.818 1.179 17.106 1.00 93.38 253 ASN A O 1
ATOM 1901 N N . PHE A 1 254 ? -18.339 2.106 15.133 1.00 95.25 254 PHE A N 1
ATOM 1902 C CA . PHE A 1 254 ? -17.182 3.000 15.104 1.00 95.25 254 PHE A CA 1
ATOM 1903 C C . PHE A 1 254 ? -17.335 4.231 15.997 1.00 95.25 254 PHE A C 1
ATOM 1905 O O . PHE A 1 254 ? -16.372 4.600 16.661 1.00 95.25 254 PHE A O 1
ATOM 1912 N N . LEU A 1 255 ? -18.508 4.872 16.044 1.00 95.88 255 LEU A N 1
ATOM 1913 C CA . LEU A 1 255 ? -18.690 6.132 16.777 1.00 95.88 255 LEU A CA 1
ATOM 1914 C C . LEU A 1 255 ? -18.365 6.009 18.276 1.00 95.88 255 LEU A C 1
ATOM 1916 O O . LEU A 1 255 ? -17.582 6.834 18.751 1.00 95.88 255 LEU A O 1
ATOM 1920 N N . PRO A 1 256 ? -18.844 4.988 19.019 1.00 95.06 256 PRO A N 1
ATOM 1921 C CA . PRO A 1 256 ? -18.464 4.822 20.424 1.00 95.06 256 PRO A CA 1
ATOM 1922 C C . PRO A 1 256 ? -16.951 4.660 20.610 1.00 95.06 256 PRO A C 1
ATOM 1924 O O . PRO A 1 256 ? -16.362 5.285 21.490 1.00 95.06 256 PRO A O 1
ATOM 1927 N N . LEU A 1 257 ? -16.299 3.880 19.740 1.00 95.69 257 LEU A N 1
ATOM 1928 C CA . LEU A 1 257 ? -14.848 3.684 19.782 1.00 95.69 257 LEU A CA 1
ATOM 1929 C C . LEU A 1 257 ? -14.094 4.992 19.516 1.00 95.69 257 LEU A C 1
ATOM 1931 O O . LEU A 1 257 ? -13.141 5.307 20.224 1.00 95.69 257 LEU A O 1
ATOM 1935 N N . LEU A 1 258 ? -14.538 5.781 18.535 1.00 95.31 258 LEU A N 1
ATOM 1936 C CA . LEU A 1 258 ? -13.945 7.078 18.211 1.00 95.31 258 LEU A CA 1
ATOM 1937 C C . LEU A 1 258 ? -14.100 8.084 19.361 1.00 95.31 258 LEU A C 1
ATOM 1939 O O . LEU A 1 258 ? -13.157 8.822 19.648 1.00 95.31 258 LEU A O 1
ATOM 1943 N N . PHE A 1 259 ? -15.248 8.101 20.047 1.00 94.75 259 PHE A N 1
ATOM 1944 C CA . PHE A 1 259 ? -15.444 8.942 21.231 1.00 94.75 259 PHE A CA 1
ATOM 1945 C C . PHE A 1 259 ? -14.553 8.514 22.399 1.00 94.75 259 PHE A C 1
ATOM 1947 O O . PHE A 1 259 ? -13.939 9.375 23.030 1.00 94.75 259 PHE A O 1
ATOM 1954 N N . ASN A 1 260 ? -14.422 7.209 22.651 1.00 94.25 260 ASN A N 1
ATOM 1955 C CA . ASN A 1 260 ? -13.514 6.691 23.677 1.00 94.25 260 ASN A CA 1
ATOM 1956 C C . ASN A 1 260 ? -12.059 7.074 23.373 1.00 94.25 260 ASN A C 1
ATOM 1958 O O . ASN A 1 260 ? -11.339 7.554 24.247 1.00 94.25 260 ASN A O 1
ATOM 1962 N N . VAL A 1 261 ? -11.644 6.937 22.112 1.00 93.38 261 VAL A N 1
ATOM 1963 C CA . VAL A 1 261 ? -10.307 7.325 21.650 1.00 93.38 261 VAL A CA 1
ATOM 1964 C C . VAL A 1 261 ? -10.071 8.833 21.775 1.00 93.38 261 VAL A C 1
ATOM 1966 O O . VAL A 1 261 ? -8.996 9.241 22.205 1.00 93.38 261 VAL A O 1
ATOM 1969 N N . HIS A 1 262 ? -11.060 9.672 21.453 1.00 93.00 262 HIS A N 1
ATOM 1970 C CA . HIS A 1 262 ? -10.960 11.128 21.634 1.00 93.00 262 HIS A CA 1
ATOM 1971 C C . HIS A 1 262 ? -10.704 11.502 23.097 1.00 93.00 262 HIS A C 1
ATOM 1973 O O . HIS A 1 262 ? -9.823 12.317 23.377 1.00 93.00 262 HIS A O 1
ATOM 1979 N N . GLN A 1 263 ? -11.442 10.879 24.020 1.00 91.38 263 GLN A N 1
ATOM 1980 C CA . GLN A 1 263 ? -11.308 11.134 25.454 1.00 91.38 263 GLN A CA 1
ATOM 1981 C C . GLN A 1 263 ? -9.949 10.685 26.002 1.00 91.38 263 GLN A C 1
ATOM 1983 O O . GLN A 1 263 ? -9.380 11.373 26.848 1.00 91.38 263 GLN A O 1
ATOM 1988 N N . ALA A 1 264 ? -9.425 9.561 25.506 1.00 89.81 264 ALA A N 1
ATOM 1989 C CA . ALA A 1 264 ? -8.162 8.988 25.962 1.00 89.81 264 ALA A CA 1
ATOM 1990 C C . ALA A 1 264 ? -6.912 9.682 25.383 1.00 89.81 264 ALA A C 1
ATOM 1992 O O . ALA A 1 264 ? -5.849 9.630 25.999 1.00 89.81 264 ALA A O 1
ATOM 1993 N N . GLU A 1 265 ? -7.000 10.315 24.208 1.00 90.56 265 GLU A N 1
ATOM 1994 C CA . GLU A 1 265 ? -5.829 10.869 23.514 1.00 90.56 265 GLU A CA 1
ATOM 1995 C C . GLU A 1 265 ? -5.522 12.345 23.872 1.00 90.56 265 GLU A C 1
ATOM 1997 O O . GLU A 1 265 ? -6.432 13.165 24.079 1.00 90.56 265 GLU A O 1
ATOM 2002 N N . PRO A 1 266 ? -4.228 12.740 23.880 1.00 90.75 266 PRO A N 1
ATOM 2003 C CA . PRO A 1 266 ? -3.806 14.120 24.100 1.00 90.75 266 PRO A CA 1
ATOM 2004 C C . PRO A 1 266 ? -4.366 15.097 23.062 1.00 90.75 266 PRO A C 1
ATOM 2006 O O . PRO A 1 266 ? -4.594 14.749 21.901 1.00 90.75 266 PRO A O 1
ATOM 2009 N N . THR A 1 267 ? -4.478 16.371 23.449 1.00 88.44 267 THR A N 1
ATOM 2010 C CA . THR A 1 267 ? -5.069 17.439 22.623 1.00 88.44 267 THR A CA 1
ATOM 2011 C C . THR A 1 267 ? -4.470 17.537 21.218 1.00 88.44 267 THR A C 1
ATOM 2013 O O . THR A 1 267 ? -5.215 17.750 20.265 1.00 88.44 267 THR A O 1
ATOM 2016 N N . GLY A 1 268 ? -3.163 17.301 21.058 1.00 89.00 268 GLY A N 1
ATOM 2017 C CA . GLY A 1 268 ? -2.490 17.344 19.753 1.00 89.00 268 GLY A CA 1
ATOM 2018 C C . GLY A 1 268 ? -2.983 16.304 18.737 1.00 89.00 268 GLY A C 1
ATOM 2019 O O . GLY A 1 268 ? -2.914 16.550 17.538 1.00 89.00 268 GLY A O 1
ATOM 2020 N N . LYS A 1 269 ? -3.536 15.171 19.190 1.00 88.62 269 LYS A N 1
ATOM 2021 C CA . LYS A 1 269 ? -4.096 14.118 18.322 1.00 88.62 269 LYS A CA 1
ATOM 2022 C C . LYS A 1 269 ? -5.611 14.228 18.136 1.00 88.62 269 LYS A C 1
ATOM 2024 O O . LYS A 1 269 ? -6.188 13.512 17.323 1.00 88.62 269 LYS A O 1
ATOM 2029 N N . ARG A 1 270 ? -6.284 15.132 18.852 1.00 90.25 270 ARG A N 1
ATOM 2030 C CA . ARG A 1 270 ? -7.739 15.311 18.739 1.00 90.25 270 ARG A CA 1
ATOM 2031 C C . ARG A 1 270 ? -8.215 15.766 17.353 1.00 90.25 270 ARG A C 1
ATOM 2033 O O . ARG A 1 270 ? -9.284 15.297 16.974 1.00 90.25 270 ARG A O 1
ATOM 2040 N N . PRO A 1 271 ? -7.493 16.600 16.571 1.00 94.44 271 PRO A N 1
ATOM 2041 C CA . PRO A 1 271 ? -7.976 17.037 15.258 1.00 94.44 271 PRO A CA 1
ATOM 2042 C C . PRO A 1 271 ? -8.282 15.883 14.293 1.00 94.44 271 PRO A C 1
ATOM 2044 O O . PRO A 1 271 ? -9.382 15.828 13.750 1.00 94.44 271 PRO A O 1
ATOM 2047 N N . ILE A 1 272 ? -7.371 14.912 14.156 1.00 93.56 272 ILE A N 1
ATOM 2048 C CA . ILE A 1 272 ? -7.568 13.749 13.271 1.00 93.56 272 ILE A CA 1
ATOM 2049 C C . ILE A 1 272 ? -8.724 12.852 13.743 1.00 93.56 272 ILE A C 1
ATOM 2051 O O . ILE A 1 272 ? -9.475 12.313 12.933 1.00 93.56 272 ILE A O 1
ATOM 2055 N N . ILE A 1 273 ? -8.921 12.734 15.061 1.00 94.88 273 ILE A N 1
ATOM 2056 C CA . ILE A 1 273 ? -10.032 11.963 15.634 1.00 94.88 273 ILE A CA 1
ATOM 2057 C C . ILE A 1 273 ? -11.360 12.684 15.379 1.00 94.88 273 ILE A C 1
ATOM 2059 O O . ILE A 1 273 ? -12.335 12.060 14.973 1.00 94.88 273 ILE A O 1
ATOM 2063 N N . GLN A 1 274 ? -11.406 14.004 15.576 1.00 95.06 274 GLN A N 1
ATOM 2064 C CA . GLN A 1 274 ? -12.595 14.819 15.317 1.00 95.06 274 GLN A CA 1
ATOM 2065 C C . GLN A 1 274 ? -12.996 14.794 13.841 1.00 95.06 274 GLN A C 1
ATOM 2067 O O . GLN A 1 274 ? -14.186 14.748 13.536 1.00 95.06 274 GLN A O 1
ATOM 2072 N N . GLU A 1 275 ? -12.023 14.805 12.933 1.00 95.69 275 GLU A N 1
ATOM 2073 C CA . GLU A 1 275 ? -12.265 14.647 11.502 1.00 95.69 275 GLU A CA 1
ATOM 2074 C C . GLU A 1 275 ? -12.912 13.292 11.193 1.00 95.69 275 GLU A C 1
ATOM 2076 O O . GLU A 1 275 ? -13.967 13.256 10.560 1.00 95.69 275 GLU A O 1
ATOM 2081 N N . ALA A 1 276 ? -12.357 12.196 11.722 1.00 96.00 276 ALA A N 1
ATOM 2082 C CA . ALA A 1 276 ? -12.929 10.862 11.554 1.00 96.00 276 ALA A CA 1
ATOM 2083 C C . ALA A 1 276 ? -14.344 10.749 12.153 1.00 96.00 276 ALA A C 1
ATOM 2085 O O . ALA A 1 276 ? -15.241 10.203 11.511 1.00 96.00 276 ALA A O 1
ATOM 2086 N N . VAL A 1 277 ? -14.584 11.320 13.343 1.00 96.12 277 VAL A N 1
ATOM 2087 C CA . VAL A 1 277 ? -15.923 11.384 13.961 1.00 96.12 277 VAL A CA 1
ATOM 2088 C C . VAL A 1 277 ? -16.904 12.112 13.048 1.00 96.12 277 VAL A C 1
ATOM 2090 O O . VAL A 1 277 ? -17.978 11.582 12.768 1.00 96.12 277 VAL A O 1
ATOM 2093 N N . ARG A 1 278 ? -16.546 13.303 12.550 1.00 95.69 278 ARG A N 1
ATOM 2094 C CA . ARG A 1 278 ? -17.405 14.080 11.640 1.00 95.69 278 ARG A CA 1
ATOM 2095 C C . ARG A 1 278 ? -17.688 13.311 10.355 1.00 95.69 278 ARG A C 1
ATOM 2097 O O . ARG A 1 278 ? -18.836 13.272 9.915 1.00 95.69 278 ARG A O 1
ATOM 2104 N N . ALA A 1 279 ? -16.667 12.684 9.774 1.00 96.00 279 ALA A N 1
ATOM 2105 C CA . ALA A 1 279 ? -16.806 11.896 8.561 1.00 96.00 279 ALA A CA 1
ATOM 2106 C C . ALA A 1 279 ? -17.790 10.736 8.781 1.00 96.00 279 ALA A C 1
ATOM 2108 O O . ALA A 1 279 ? -18.815 10.682 8.100 1.00 96.00 279 ALA A O 1
ATOM 2109 N N . VAL A 1 280 ? -17.552 9.876 9.776 1.00 95.94 280 VAL A N 1
ATOM 2110 C CA . VAL A 1 280 ? -18.403 8.708 10.063 1.00 95.94 280 VAL A CA 1
ATOM 2111 C C . VAL A 1 280 ? -19.821 9.123 10.461 1.00 95.94 280 VAL A C 1
ATOM 2113 O O . VAL A 1 280 ? -20.790 8.578 9.930 1.00 95.94 280 VAL A O 1
ATOM 2116 N N . ALA A 1 281 ? -19.980 10.125 11.328 1.00 95.44 281 ALA A N 1
ATOM 2117 C CA . ALA A 1 281 ? -21.300 10.613 11.732 1.00 95.44 281 ALA A CA 1
ATOM 2118 C C . ALA A 1 281 ? -22.106 11.131 10.532 1.00 95.44 281 ALA A C 1
ATOM 2120 O O . ALA A 1 281 ? -23.296 10.854 10.426 1.00 95.44 281 ALA A O 1
ATOM 2121 N N . SER A 1 282 ? -21.453 11.803 9.576 1.00 95.75 282 SER A N 1
ATOM 2122 C CA . SER A 1 282 ? -22.118 12.368 8.394 1.00 95.75 282 SER A CA 1
ATOM 2123 C C . SER A 1 282 ? -22.671 11.338 7.398 1.00 95.75 282 SER A C 1
ATOM 2125 O O . SER A 1 282 ? -23.360 11.722 6.455 1.00 95.75 282 SER A O 1
ATOM 2127 N N . VAL A 1 283 ? -22.355 10.052 7.569 1.00 95.31 283 VAL A N 1
ATOM 2128 C CA . VAL A 1 283 ? -22.906 8.943 6.768 1.00 95.31 283 VAL A CA 1
ATOM 2129 C C . VAL A 1 283 ? -23.711 7.953 7.613 1.00 95.31 283 VAL A C 1
ATOM 2131 O O . VAL A 1 283 ? -24.319 7.037 7.066 1.00 95.31 283 VAL A O 1
ATOM 2134 N N . THR A 1 284 ? -23.733 8.121 8.937 1.00 93.94 284 THR A N 1
ATOM 2135 C CA . THR A 1 284 ? -24.457 7.231 9.852 1.00 93.94 284 THR A CA 1
ATOM 2136 C C . THR A 1 284 ? -25.942 7.614 9.883 1.00 93.94 284 THR A C 1
ATOM 2138 O O . THR A 1 284 ? -26.254 8.780 10.130 1.00 93.94 284 THR A O 1
ATOM 2141 N N . PRO A 1 285 ? -26.884 6.677 9.656 1.00 89.25 285 PRO A N 1
ATOM 2142 C CA . PRO A 1 285 ? -28.314 6.978 9.727 1.00 89.25 285 PRO A CA 1
ATOM 2143 C C . PRO A 1 285 ? -28.731 7.473 11.119 1.00 89.25 285 PRO A C 1
ATOM 2145 O O . PRO A 1 285 ? -28.315 6.900 12.123 1.00 89.25 285 PRO A O 1
ATOM 2148 N N . ALA A 1 286 ? -29.615 8.473 11.195 1.00 77.50 286 ALA A N 1
ATOM 2149 C CA . ALA A 1 286 ? -30.045 9.076 12.466 1.00 77.50 286 ALA A CA 1
ATOM 2150 C C . ALA A 1 286 ? -30.633 8.058 13.464 1.00 77.50 286 ALA A C 1
ATOM 2152 O O . ALA A 1 286 ? -30.362 8.135 14.657 1.00 77.50 286 ALA A O 1
ATOM 2153 N N . ALA A 1 287 ? -31.351 7.042 12.970 1.00 72.50 287 ALA A N 1
ATOM 2154 C CA . ALA A 1 287 ? -31.901 5.954 13.787 1.00 72.50 287 ALA A CA 1
ATOM 2155 C C . ALA A 1 287 ? -30.832 5.064 14.457 1.00 72.50 287 ALA A C 1
ATOM 2157 O O . ALA A 1 287 ? -31.160 4.217 15.275 1.00 72.50 287 ALA A O 1
ATOM 2158 N N . THR A 1 288 ? -29.563 5.207 14.067 1.00 65.50 288 THR A N 1
ATOM 2159 C CA . THR A 1 288 ? -28.421 4.419 14.559 1.00 65.50 288 THR A CA 1
ATOM 2160 C C . THR A 1 288 ? -27.591 5.182 15.606 1.00 65.50 288 THR A C 1
ATOM 2162 O O . THR A 1 288 ? -26.658 4.615 16.164 1.00 65.50 288 THR A O 1
ATOM 2165 N N . VAL A 1 289 ? -27.903 6.464 15.850 1.00 57.69 289 VAL A N 1
ATOM 2166 C CA . VAL A 1 289 ? -27.165 7.369 16.759 1.00 57.69 289 VAL A CA 1
ATOM 2167 C C . VAL A 1 289 ? -27.886 7.556 18.111 1.00 57.69 289 VAL A C 1
ATOM 2169 O O . VAL A 1 289 ? -27.327 8.177 19.011 1.00 57.69 289 VAL A O 1
ATOM 2172 N N . ALA A 1 290 ? -29.102 7.017 18.255 1.00 41.69 290 ALA A N 1
ATOM 2173 C CA . ALA A 1 290 ? -29.878 6.984 19.501 1.00 41.69 290 ALA A CA 1
ATOM 2174 C C . ALA A 1 290 ? -29.584 5.710 20.303 1.00 41.69 290 ALA A C 1
ATOM 2176 O O . ALA A 1 290 ? -29.567 5.807 21.549 1.00 41.69 290 ALA A O 1
#

Nearest PDB structures (foldseek):
  7wtx-assembly1_K  TM=8.697E-01  e=1.197E-10  Homo sapiens
  7wtu-assembly1_K  TM=8.418E-01  e=1.250E-10  Homo sapiens
  7wtw-assembly1_K  TM=7.152E-01  e=1.171E-08  Homo sapiens
  8rbz-assembly1_o  TM=2.428E-01  e=5.571E-01  Homo sapiens
  7nfc-assembly1_F  TM=2.788E-01  e=2.681E+00  Homo sapiens

Sequence (290 aa):
LEACVRPSMAREAVAALAAEWVEALGPRYVPLREPILEGCATLFRCLGEAASPACDQLLQAMAGLYSDVTIGAARPVLLASLGHAAKAVGPERFLATLPLKISTEDTSVDTSWLLAALRNHVAKAPLAHFGSYFIPLTQWLEKRAAELDADKRDIEARNLRNLHEQVWALLPGYCASARDVADALPPIARLMGVALAEKPEVRSHVLQGLTLLIMSARSRKEPTPSKDGLGIEMALAADAQAALATVGRFGKNFLPLLFNVHQAEPTGKRPIIQEAVRAVASVTPAATVA

Radius of gyration: 21.73 Å; Cα contacts (8 Å, |Δi|>4): 409; chains: 1; bounding box: 65×34×55 Å